Protein AF-A0A7J8IBB2-F1 (afdb_monomer)

Radius of gyration: 41.21 Å; Cα contacts (8 Å, |Δi|>4): 292; chains: 1; bounding box: 118×94×88 Å

pLDDT: mean 74.12, std 21.86, range [39.62, 98.94]

Foldseek 3Di:
DVVVVVVVVVVVVVVVVVVVVVVVVVVVVVVVVVVVVVPPPDPPDDPDPDDDDDDDPDDDDPDDPDDPDDDDDDPDDDDDDDDDDDDDDDDDDDDDDDDDDDDDDDDPDDDDDPDPPDDDDPCLVVLLVQWAAPQDPDRQKHFIWGADPNDIAFAFCALPDQLLQQLNNVSNVFNGFPDKDWQRPSHFDDDAHFWYNFAHPSPDNHSVPTDTDHTRDDPDDSSGTMMTGTHD

Sequence (232 aa):
MRLAHMGMELQLKQELAVLNTITEDLRLKDWEHSIALRNISLAKGPPGPKGDQGDEGKEGEPGIPGLPGLRGLPGERGTPGLPGLKGDDGRPGATGAMGMRGFKGDRGPKGEKGEKGDRAGDTSGLEALMIRLVNGSGPHEGRVEVYHDRRWGTVCDDGWDKKDGDVVCRMLGFRGAQEVARTARFGQGTGRIWMDDVACKGTEDTIFRCSFSKWGVTNCGHAEDAGVTCIR

InterPro domains:
  IPR001190 SRCR domain [PF00530] (134-230)
  IPR001190 SRCR domain [PR00258] (131-147)
  IPR001190 SRCR domain [PR00258] (150-161)
  IPR001190 SRCR domain [PR00258] (165-175)
  IPR001190 SRCR domain [PR00258] (196-210)
  IPR001190 SRCR domain [PR00258] (219-231)
  IPR001190 SRCR domain [PS00420] (136-173)
  IPR001190 SRCR domain [PS50287] (131-231)
  IPR001190 SRCR domain [SM00202] (131-231)
  IPR003543 Macrophage scavenger receptor, Class A-I/II [PR01408] (9-25)
  IPR003543 Macrophage scavenger receptor, Class A-I/II [PR01408] (26-45)
  IPR008160 Collagen triple helix repeat [PF01391] (44-96)
  IPR036772 SRCR-like domain superfamily [G3DSA:3.10.250.10] (125-232)
  IPR036772 SRCR-like domain superfamily [SSF56487] (129-231)

Structure (mmCIF, N/CA/C/O backbone):
data_AF-A0A7J8IBB2-F1
#
_entry.id   AF-A0A7J8IBB2-F1
#
loop_
_atom_site.group_PDB
_atom_site.id
_atom_site.type_symbol
_atom_site.label_atom_id
_atom_site.label_alt_id
_atom_site.label_comp_id
_atom_site.label_asym_id
_atom_site.label_entity_id
_atom_site.label_seq_id
_atom_site.pdbx_PDB_ins_code
_atom_site.Cartn_x
_atom_site.Cartn_y
_atom_site.Cartn_z
_atom_site.occupancy
_atom_site.B_iso_or_equiv
_atom_site.auth_seq_id
_atom_site.auth_comp_id
_atom_site.auth_asym_id
_atom_site.auth_atom_id
_atom_site.pdbx_PDB_model_num
ATOM 1 N N . MET A 1 1 ? -59.446 -15.507 39.525 1.00 51.69 1 MET A N 1
ATOM 2 C CA . MET A 1 1 ? -57.995 -15.455 39.216 1.00 51.69 1 MET A CA 1
ATOM 3 C C . MET A 1 1 ? -57.608 -15.978 37.823 1.00 51.69 1 MET A C 1
ATOM 5 O O . MET A 1 1 ? -56.614 -15.500 37.303 1.00 51.69 1 MET A O 1
ATOM 9 N N . ARG A 1 2 ? -58.360 -16.883 37.165 1.00 56.44 2 ARG A N 1
ATOM 10 C CA . ARG A 1 2 ? -57.993 -17.407 35.823 1.00 56.44 2 ARG A CA 1
ATOM 11 C C . ARG A 1 2 ? -58.074 -16.402 34.655 1.00 56.44 2 ARG A C 1
ATOM 13 O O . ARG A 1 2 ? -57.326 -16.546 33.700 1.00 56.44 2 ARG A O 1
ATOM 20 N N . LEU A 1 3 ? -58.918 -15.369 34.744 1.00 47.12 3 LEU A N 1
ATOM 21 C CA . LEU A 1 3 ? -59.081 -14.365 33.675 1.00 47.12 3 LEU A CA 1
ATOM 22 C C . LEU A 1 3 ? -57.895 -13.386 33.559 1.00 47.12 3 LEU A C 1
ATOM 24 O O . LEU A 1 3 ? -57.526 -13.013 32.452 1.00 47.12 3 LEU A O 1
ATOM 28 N N . ALA A 1 4 ? -57.248 -13.025 34.673 1.00 52.28 4 ALA A N 1
ATOM 29 C CA . ALA A 1 4 ? -56.077 -12.139 34.659 1.00 52.28 4 ALA A CA 1
ATOM 30 C C . ALA A 1 4 ? -54.827 -12.823 34.069 1.00 52.28 4 ALA A C 1
ATOM 32 O O . ALA A 1 4 ? -54.021 -12.177 33.410 1.00 52.28 4 ALA A O 1
ATOM 33 N N . HIS A 1 5 ? -54.696 -14.143 34.253 1.00 56.09 5 HIS A N 1
ATOM 34 C CA . HIS A 1 5 ? -53.571 -14.921 33.726 1.00 56.09 5 HIS A CA 1
ATOM 35 C C . HIS A 1 5 ? -53.639 -15.073 32.196 1.00 56.09 5 HIS A C 1
ATOM 37 O O . HIS A 1 5 ? -52.625 -14.954 31.516 1.00 56.09 5 HIS A O 1
ATOM 43 N N . MET A 1 6 ? -54.848 -15.245 31.644 1.00 59.12 6 MET A N 1
ATOM 44 C CA . MET A 1 6 ? -55.062 -15.293 30.192 1.00 59.12 6 MET A CA 1
ATOM 45 C C . MET A 1 6 ? -54.808 -13.942 29.508 1.00 59.12 6 MET A C 1
ATOM 47 O O . MET A 1 6 ? -54.268 -13.920 28.407 1.00 59.12 6 MET A O 1
ATOM 51 N N . GLY A 1 7 ? -55.156 -12.820 30.151 1.00 59.06 7 GLY A N 1
ATOM 52 C CA . GLY A 1 7 ? -54.890 -11.480 29.609 1.00 59.06 7 GLY A CA 1
ATOM 53 C C . GLY A 1 7 ? -53.396 -11.152 29.521 1.00 59.06 7 GLY A C 1
ATOM 54 O O . GLY A 1 7 ? -52.950 -10.564 28.542 1.00 59.06 7 GLY A O 1
ATOM 55 N N . MET A 1 8 ? -52.611 -11.603 30.502 1.00 61.19 8 MET A N 1
ATOM 56 C CA . MET A 1 8 ? -51.160 -11.401 30.536 1.00 61.19 8 MET A CA 1
ATOM 57 C C . MET A 1 8 ? -50.429 -12.258 29.487 1.00 61.19 8 MET A C 1
ATOM 59 O O . MET A 1 8 ? -49.498 -11.779 28.846 1.00 61.19 8 MET A O 1
ATOM 63 N N . GLU A 1 9 ? -50.886 -13.495 29.243 1.00 69.06 9 GLU A N 1
ATOM 64 C CA . GLU A 1 9 ? -50.387 -14.315 28.126 1.00 69.06 9 GLU A CA 1
ATOM 65 C C . GLU A 1 9 ? -50.701 -13.703 26.757 1.00 69.06 9 GLU A C 1
ATOM 67 O O . GLU A 1 9 ? -49.879 -13.788 25.844 1.00 69.06 9 GLU A O 1
ATOM 72 N N . LEU A 1 10 ? -51.894 -13.122 26.592 1.00 64.75 10 LEU A N 1
ATOM 73 C CA . LEU A 1 10 ? -52.288 -12.506 25.328 1.00 64.75 10 LEU A CA 1
ATOM 74 C C . LEU A 1 10 ? -51.421 -11.276 25.035 1.00 64.75 10 LEU A C 1
ATOM 76 O O . LEU A 1 10 ? -50.928 -11.141 23.919 1.00 64.75 10 LEU A O 1
ATOM 80 N N . GLN A 1 11 ? -51.159 -10.459 26.060 1.00 68.44 11 GLN A N 1
ATOM 81 C CA . GLN A 1 11 ? -50.268 -9.302 25.982 1.00 68.44 11 GLN A CA 1
ATOM 82 C C . GLN A 1 11 ? -48.842 -9.716 25.588 1.00 68.44 11 GLN A C 1
ATOM 84 O O . GLN A 1 11 ? -48.270 -9.150 24.660 1.00 68.44 11 GLN A O 1
ATOM 89 N N . LEU A 1 12 ? -48.295 -10.761 26.222 1.00 67.44 12 LEU A N 1
ATOM 90 C CA . LEU A 1 12 ? -46.941 -11.243 25.936 1.00 67.44 12 LEU A CA 1
ATOM 91 C C . LEU A 1 12 ? -46.821 -11.818 24.514 1.00 67.44 12 LEU A C 1
ATOM 93 O O . LEU A 1 12 ? -45.820 -11.597 23.838 1.00 67.44 12 LEU A O 1
ATOM 97 N N . LYS A 1 13 ? -47.856 -12.519 24.028 1.00 73.69 13 LYS A N 1
ATOM 98 C CA . LYS A 1 13 ? -47.919 -13.015 22.640 1.00 73.69 13 LYS A CA 1
ATOM 99 C C . LYS A 1 13 ? -48.000 -11.870 21.629 1.00 73.69 13 LYS A C 1
ATOM 101 O O . LYS A 1 13 ? -47.404 -11.972 20.559 1.00 73.69 13 LYS A O 1
ATOM 106 N N . GLN A 1 14 ? -48.697 -10.786 21.966 1.00 70.38 14 GLN A N 1
ATOM 107 C CA . GLN A 1 14 ? -48.775 -9.588 21.130 1.00 70.38 14 GLN A CA 1
ATOM 108 C C . GLN A 1 14 ? -47.431 -8.850 21.072 1.00 70.38 14 GLN A C 1
ATOM 110 O O . GLN A 1 14 ? -46.995 -8.475 19.987 1.00 70.38 14 GLN A O 1
ATOM 115 N N . GLU A 1 15 ? -46.724 -8.727 22.196 1.00 71.50 15 GLU A N 1
ATOM 116 C CA . GLU A 1 15 ? -45.387 -8.119 22.243 1.00 71.50 15 GLU A CA 1
ATOM 117 C C . GLU A 1 15 ? -44.329 -8.956 21.505 1.00 71.50 15 GLU A C 1
ATOM 119 O O . GLU A 1 15 ? -43.530 -8.409 20.745 1.00 71.50 15 GLU A O 1
ATOM 124 N N . LEU A 1 16 ? -44.366 -10.288 21.636 1.00 69.50 16 LEU A N 1
ATOM 125 C CA . LEU A 1 16 ? -43.511 -11.202 20.865 1.00 69.50 16 LEU A CA 1
ATOM 126 C C . LEU A 1 16 ? -43.776 -11.124 19.356 1.00 69.50 16 LEU A C 1
ATOM 128 O O . LEU A 1 16 ? -42.836 -11.196 18.566 1.00 69.50 16 LEU A O 1
ATOM 132 N N . ALA A 1 17 ? -45.033 -10.947 18.940 1.00 69.88 17 ALA A N 1
ATOM 133 C CA . ALA A 1 17 ? -45.373 -10.764 17.530 1.00 69.88 17 ALA A CA 1
ATOM 134 C C . ALA A 1 17 ? -44.824 -9.439 16.975 1.00 69.88 17 ALA A C 1
ATOM 136 O O . ALA A 1 17 ? -44.307 -9.410 15.857 1.00 69.88 17 ALA A O 1
ATOM 137 N N . VAL A 1 18 ? -44.873 -8.359 17.762 1.00 71.06 18 VAL A N 1
ATOM 138 C CA . VAL A 1 18 ? -44.281 -7.062 17.394 1.00 71.06 18 VAL A CA 1
ATOM 139 C C . VAL A 1 18 ? -42.758 -7.172 17.286 1.00 71.06 18 VAL A C 1
ATOM 141 O O . VAL A 1 18 ? -42.193 -6.747 16.281 1.00 71.06 18 VAL A O 1
ATOM 144 N N . LEU A 1 19 ? -42.094 -7.809 18.256 1.00 63.25 19 LEU A N 1
ATOM 145 C CA . LEU A 1 19 ? -40.644 -8.033 18.226 1.00 63.25 19 LEU A CA 1
ATOM 146 C C . LEU A 1 19 ? -40.207 -8.873 17.021 1.00 63.25 19 LEU A C 1
ATOM 148 O O . LEU A 1 19 ? -39.251 -8.495 16.351 1.00 63.25 19 LEU A O 1
ATOM 152 N N . ASN A 1 20 ? -40.937 -9.948 16.702 1.00 63.59 20 ASN A N 1
ATOM 153 C CA . ASN A 1 20 ? -40.660 -10.784 15.529 1.00 63.59 20 ASN A CA 1
ATOM 154 C C . ASN A 1 20 ? -40.877 -10.042 14.200 1.00 63.59 20 ASN A C 1
ATOM 156 O O . ASN A 1 20 ? -40.173 -10.289 13.227 1.00 63.59 20 ASN A O 1
ATOM 160 N N . THR A 1 21 ? -41.834 -9.114 14.150 1.00 65.31 21 THR A N 1
ATOM 161 C CA . THR A 1 21 ? -42.067 -8.287 12.956 1.00 65.31 21 THR A CA 1
ATOM 162 C C . THR A 1 21 ? -40.941 -7.266 12.769 1.00 65.31 21 THR A C 1
ATOM 164 O O . THR A 1 21 ? -40.487 -7.049 11.649 1.00 65.31 21 THR A O 1
ATOM 167 N N . ILE A 1 22 ? -40.441 -6.677 13.863 1.00 69.19 22 ILE A N 1
ATOM 168 C CA . ILE A 1 22 ? -39.310 -5.738 13.838 1.00 69.19 22 ILE A CA 1
ATOM 169 C C . ILE A 1 22 ? -38.013 -6.445 13.418 1.00 69.19 22 ILE A C 1
ATOM 171 O O . ILE A 1 22 ? -37.247 -5.886 12.636 1.00 69.19 22 ILE A O 1
ATOM 175 N N . THR A 1 23 ? -37.751 -7.667 13.893 1.00 63.09 23 THR A N 1
ATOM 176 C CA . THR A 1 23 ? -36.560 -8.429 13.483 1.00 63.09 23 THR A CA 1
ATOM 177 C C . THR A 1 23 ? -36.601 -8.852 12.017 1.00 63.09 23 THR A C 1
ATOM 179 O O . THR A 1 23 ? -35.564 -8.790 11.361 1.00 63.09 23 THR A O 1
ATOM 182 N N . GLU A 1 24 ? -37.763 -9.217 11.468 1.00 65.00 24 GLU A N 1
ATOM 183 C CA . GLU A 1 24 ? -37.905 -9.492 10.029 1.00 65.00 24 GLU A CA 1
ATOM 184 C C . GLU A 1 24 ? -37.768 -8.216 9.171 1.00 65.00 24 GLU A C 1
ATOM 186 O O . GLU A 1 24 ? -37.109 -8.245 8.133 1.00 65.00 24 GLU A O 1
ATOM 191 N N . ASP A 1 25 ? -38.288 -7.069 9.625 1.00 63.06 25 ASP A N 1
ATOM 192 C CA . ASP A 1 25 ? -38.141 -5.778 8.927 1.00 63.06 25 ASP A CA 1
ATOM 193 C C . ASP A 1 25 ? -36.686 -5.257 8.953 1.00 63.06 25 ASP A C 1
ATOM 195 O O . ASP A 1 25 ? -36.184 -4.723 7.962 1.00 63.06 25 ASP A O 1
ATOM 199 N N . LEU A 1 26 ? -35.950 -5.474 10.052 1.00 56.16 26 LEU A N 1
ATOM 200 C CA . LEU A 1 26 ? -34.507 -5.199 10.123 1.00 56.16 26 LEU A CA 1
ATOM 201 C C . LEU A 1 26 ? -33.703 -6.134 9.203 1.00 56.16 26 LEU A C 1
ATOM 203 O O . LEU A 1 26 ? -32.818 -5.676 8.483 1.00 56.16 26 LEU A O 1
ATOM 207 N N . ARG A 1 27 ? -34.066 -7.421 9.144 1.00 59.09 27 ARG A N 1
ATOM 208 C CA . ARG A 1 27 ? -33.439 -8.417 8.259 1.00 59.09 27 ARG A CA 1
ATOM 209 C C . ARG A 1 27 ? -33.660 -8.113 6.771 1.00 59.09 27 ARG A C 1
ATOM 211 O O . ARG A 1 27 ? -32.771 -8.370 5.959 1.00 59.09 27 ARG A O 1
ATOM 218 N N . LEU A 1 28 ? -34.813 -7.546 6.412 1.00 55.72 28 LEU A N 1
ATOM 219 C CA . LEU A 1 28 ? -35.118 -7.081 5.053 1.00 55.72 28 LEU A CA 1
ATOM 220 C C . LEU A 1 28 ? -34.347 -5.803 4.690 1.00 55.72 28 LEU A C 1
ATOM 222 O O . LEU A 1 28 ? -33.834 -5.702 3.577 1.00 55.72 28 LEU A O 1
ATOM 226 N N . LYS A 1 29 ? -34.175 -4.865 5.629 1.00 57.16 29 LYS A N 1
ATOM 227 C CA . LYS A 1 29 ? -33.367 -3.649 5.412 1.00 57.16 29 LYS A CA 1
ATOM 228 C C . LYS A 1 29 ? -31.870 -3.954 5.267 1.00 57.16 29 LYS A C 1
ATOM 230 O O . LYS A 1 29 ? -31.212 -3.363 4.411 1.00 57.16 29 LYS A O 1
ATOM 235 N N . ASP A 1 30 ? -31.347 -4.929 6.013 1.00 56.94 30 ASP A N 1
ATOM 236 C CA . ASP A 1 30 ? -29.963 -5.416 5.867 1.00 56.94 30 ASP A CA 1
ATOM 237 C C . ASP A 1 30 ? -29.733 -6.140 4.524 1.00 56.94 30 ASP A C 1
ATOM 239 O O . ASP A 1 30 ? -28.640 -6.098 3.941 1.00 56.94 30 ASP A O 1
ATOM 243 N N . TRP A 1 31 ? -30.783 -6.769 3.989 1.00 47.34 31 TRP A N 1
ATOM 244 C CA . TRP A 1 31 ? -30.785 -7.381 2.663 1.00 47.34 31 TRP A CA 1
ATOM 245 C C . TRP A 1 31 ? -30.830 -6.340 1.533 1.00 47.34 31 TRP A C 1
ATOM 247 O O . TRP A 1 31 ? -30.057 -6.455 0.581 1.00 47.34 31 TRP A O 1
ATOM 257 N N . GLU A 1 32 ? -31.643 -5.285 1.638 1.00 53.88 32 GLU A N 1
ATOM 258 C CA . GLU A 1 32 ? -31.674 -4.210 0.632 1.00 53.88 32 GLU A CA 1
ATOM 259 C C . GLU A 1 32 ? -30.370 -3.395 0.597 1.00 53.88 32 GLU A C 1
ATOM 261 O O . GLU A 1 32 ? -29.866 -3.098 -0.491 1.00 53.88 32 GLU A O 1
ATOM 266 N N . HIS A 1 33 ? -29.736 -3.142 1.750 1.00 51.88 33 HIS A N 1
ATOM 267 C CA . HIS A 1 33 ? -28.373 -2.594 1.788 1.00 51.88 33 HIS A CA 1
ATOM 268 C C . HIS A 1 33 ? -27.333 -3.545 1.164 1.00 51.88 33 HIS A C 1
ATOM 270 O O . HIS A 1 33 ? -26.427 -3.091 0.461 1.00 51.88 33 HIS A O 1
ATOM 276 N N . SER A 1 34 ? -27.476 -4.864 1.346 1.00 50.59 34 SER A N 1
ATOM 277 C CA . SER A 1 34 ? -26.598 -5.859 0.706 1.00 50.59 34 SER A CA 1
ATOM 278 C C . SER A 1 34 ? -26.801 -5.967 -0.814 1.00 50.59 34 SER A C 1
ATOM 280 O O . SER A 1 34 ? -25.853 -6.285 -1.538 1.00 50.59 34 SER A O 1
ATOM 282 N N . ILE A 1 35 ? -28.004 -5.683 -1.328 1.00 51.47 35 ILE A N 1
ATOM 283 C CA . ILE A 1 35 ? -28.287 -5.619 -2.774 1.00 51.47 35 ILE A CA 1
ATOM 284 C C . ILE A 1 35 ? -27.766 -4.314 -3.388 1.00 51.47 35 ILE A C 1
ATOM 286 O O . ILE A 1 35 ? -27.234 -4.344 -4.502 1.00 51.47 35 ILE A O 1
ATOM 290 N N . ALA A 1 36 ? -27.840 -3.188 -2.671 1.00 49.72 36 ALA A N 1
ATOM 291 C CA . ALA A 1 36 ? -27.303 -1.908 -3.138 1.00 49.72 36 ALA A CA 1
ATOM 292 C C . ALA A 1 36 ? -25.793 -1.980 -3.457 1.00 49.72 36 ALA A C 1
ATOM 294 O O . ALA A 1 36 ? -25.333 -1.367 -4.419 1.00 49.72 36 ALA A O 1
ATOM 295 N N . LEU A 1 37 ? -25.031 -2.811 -2.733 1.00 51.09 37 LEU A N 1
ATOM 296 C CA . LEU A 1 37 ? -23.603 -3.049 -2.988 1.00 51.09 37 LEU A CA 1
ATOM 297 C C . LEU A 1 37 ? -23.316 -4.045 -4.130 1.00 51.09 37 LEU A C 1
ATOM 299 O O . LEU A 1 37 ? -22.197 -4.083 -4.638 1.00 51.09 37 LEU A O 1
ATOM 303 N N . ARG A 1 38 ? -24.303 -4.836 -4.576 1.00 51.12 38 ARG A N 1
ATOM 304 C CA . ARG A 1 38 ? -24.141 -5.818 -5.669 1.00 51.12 38 ARG A CA 1
ATOM 305 C C . ARG A 1 38 ? -24.501 -5.279 -7.061 1.00 51.12 38 ARG A C 1
ATOM 307 O O . ARG A 1 38 ? -24.110 -5.898 -8.045 1.00 51.12 38 ARG A O 1
ATOM 314 N N . ASN A 1 39 ? -25.162 -4.122 -7.161 1.00 42.88 39 ASN A N 1
ATOM 315 C CA . ASN A 1 39 ? -25.646 -3.548 -8.430 1.00 42.88 39 ASN A CA 1
ATOM 316 C C . ASN A 1 39 ? -24.886 -2.294 -8.922 1.00 42.88 39 ASN A C 1
ATOM 318 O O . ASN A 1 39 ? -25.346 -1.621 -9.841 1.00 42.88 39 ASN A O 1
ATOM 322 N N . ILE A 1 40 ? -23.702 -1.980 -8.381 1.00 51.50 40 ILE A N 1
ATOM 323 C CA . ILE A 1 40 ? -22.891 -0.819 -8.822 1.00 51.50 40 ILE A CA 1
ATOM 324 C C . ILE A 1 40 ? -22.167 -1.038 -10.172 1.00 51.50 40 ILE A C 1
ATOM 326 O O . ILE A 1 40 ? -21.551 -0.124 -10.712 1.00 51.50 40 ILE A O 1
ATOM 330 N N . SER A 1 41 ? -22.285 -2.202 -10.813 1.00 52.59 41 SER A N 1
ATOM 331 C CA . SER A 1 41 ? -21.799 -2.383 -12.189 1.00 52.59 41 SER A CA 1
ATOM 332 C C . SER A 1 41 ? -22.961 -2.493 -13.164 1.00 52.59 41 SER A C 1
ATOM 334 O O . SER A 1 41 ? -23.560 -3.558 -13.235 1.00 52.59 41 SER A O 1
ATOM 336 N N . LEU A 1 42 ? -23.247 -1.404 -13.902 1.00 50.38 42 LEU A N 1
ATOM 337 C CA . LEU A 1 42 ? -23.665 -1.394 -15.327 1.00 50.38 42 LEU A CA 1
ATOM 338 C C . LEU A 1 42 ? -24.086 -0.010 -15.884 1.00 50.38 42 LEU A C 1
ATOM 340 O O . LEU A 1 42 ? -24.561 0.064 -17.016 1.00 50.38 42 LEU A O 1
ATOM 344 N N . ALA A 1 43 ? -23.853 1.109 -15.192 1.00 39.62 43 ALA A N 1
ATOM 345 C CA . ALA A 1 43 ? -23.865 2.409 -15.868 1.00 39.62 43 ALA A CA 1
ATOM 346 C C . ALA A 1 43 ? -22.506 2.622 -16.552 1.00 39.62 43 ALA A C 1
ATOM 348 O O . ALA A 1 43 ? -21.503 2.906 -15.897 1.00 39.62 43 ALA A O 1
ATOM 349 N N . LYS A 1 44 ? -22.446 2.459 -17.878 1.00 51.03 44 LYS A N 1
ATOM 350 C CA . LYS A 1 44 ? -21.305 2.942 -18.665 1.00 51.03 44 LYS A CA 1
ATOM 351 C C . LYS A 1 44 ? -21.252 4.457 -18.448 1.00 51.03 44 LYS A C 1
ATOM 353 O O . LYS A 1 44 ? -22.183 5.151 -18.849 1.00 51.03 44 LYS A O 1
ATOM 358 N N . GLY A 1 45 ? -20.229 4.935 -17.736 1.00 54.41 45 GLY A N 1
ATOM 359 C CA . GLY A 1 45 ? -20.070 6.358 -17.433 1.00 54.41 45 GLY A CA 1
ATOM 360 C C . GLY A 1 45 ? -20.119 7.209 -18.709 1.00 54.41 45 GLY A C 1
ATOM 361 O O . GLY A 1 45 ? -19.818 6.689 -19.792 1.00 54.41 45 GLY A O 1
ATOM 362 N N . PRO A 1 46 ? -20.519 8.492 -18.615 1.00 48.59 46 PRO A N 1
ATOM 363 C CA . PRO A 1 46 ? -20.499 9.385 -19.768 1.00 48.59 46 PRO A CA 1
ATOM 364 C C . PRO A 1 46 ? -19.101 9.366 -20.412 1.00 48.59 46 PRO A C 1
ATOM 366 O O . PRO A 1 46 ? -18.109 9.212 -19.691 1.00 48.59 46 PRO A O 1
ATOM 369 N N . PRO A 1 47 ? -18.992 9.489 -21.750 1.00 57.59 47 PRO A N 1
ATOM 370 C CA . PRO A 1 47 ? -17.700 9.640 -22.404 1.00 57.59 47 PRO A CA 1
ATOM 371 C C . PRO A 1 47 ? -16.904 10.737 -21.698 1.00 57.59 47 PRO A C 1
ATOM 373 O O . PRO A 1 47 ? -17.444 11.813 -21.435 1.00 57.59 47 PRO A O 1
ATOM 376 N N . GLY A 1 48 ? -15.645 10.449 -21.358 1.00 55.41 48 GLY A N 1
ATOM 377 C CA . GLY A 1 48 ? -14.773 11.447 -20.748 1.00 55.41 48 GLY A CA 1
ATOM 378 C C . GLY A 1 48 ? -14.686 12.697 -21.633 1.00 55.41 48 GLY A C 1
ATOM 379 O O . GLY A 1 48 ? -14.856 12.584 -22.854 1.00 55.41 48 GLY A O 1
ATOM 380 N N . PRO A 1 49 ? -14.446 13.886 -21.050 1.00 52.94 49 PRO A N 1
ATOM 381 C CA . PRO A 1 49 ? -14.228 15.087 -21.843 1.00 52.94 49 PRO A CA 1
ATOM 382 C C . PRO A 1 49 ? -13.140 14.812 -22.885 1.00 52.94 49 PRO A C 1
ATOM 384 O O . PRO A 1 49 ? -12.127 14.171 -22.593 1.00 52.94 49 PRO A O 1
ATOM 387 N N . LYS A 1 50 ? -13.380 15.250 -24.126 1.00 61.81 50 LYS A N 1
ATOM 388 C CA . LYS A 1 50 ? -12.375 15.187 -25.188 1.00 61.81 50 LYS A CA 1
ATOM 389 C C . LYS A 1 50 ? -11.145 15.935 -24.676 1.00 61.81 50 LYS A C 1
ATOM 391 O O . LYS A 1 50 ? -11.288 17.075 -24.250 1.00 61.81 50 LYS A O 1
ATOM 396 N N . GLY A 1 51 ? -9.985 15.277 -24.680 1.00 49.19 51 GLY A N 1
ATOM 397 C CA . GLY A 1 51 ? -8.744 15.908 -24.236 1.00 49.19 51 GLY A CA 1
ATOM 398 C C . GLY A 1 51 ? -8.509 17.210 -24.996 1.00 49.19 51 GLY A C 1
ATOM 399 O O . GLY A 1 51 ? -8.794 17.275 -26.198 1.00 49.19 51 GLY A O 1
ATOM 400 N N . ASP A 1 52 ? -8.027 18.226 -24.283 1.00 54.22 52 ASP A N 1
ATOM 401 C CA . ASP A 1 52 ? -7.655 19.501 -24.885 1.00 54.22 52 ASP A CA 1
ATOM 402 C C . ASP A 1 52 ? -6.687 19.242 -26.045 1.00 54.22 52 ASP A C 1
ATOM 404 O O . ASP A 1 52 ? -5.777 18.409 -25.958 1.00 54.22 52 ASP A O 1
ATOM 408 N N . GLN A 1 53 ? -6.929 19.907 -27.175 1.00 60.91 53 GLN A N 1
ATOM 409 C CA . GLN A 1 53 ? -6.023 19.848 -28.313 1.00 60.91 53 GLN A CA 1
ATOM 410 C C . GLN A 1 53 ? -4.673 20.395 -27.850 1.00 60.91 53 GLN A C 1
ATOM 412 O O . GLN A 1 53 ? -4.614 21.515 -27.351 1.00 60.91 53 GLN A O 1
ATOM 417 N N . GLY A 1 54 ? -3.617 19.584 -27.972 1.00 51.03 54 GLY A N 1
ATOM 418 C CA . GLY A 1 54 ? -2.282 19.977 -27.531 1.00 51.03 54 GLY A CA 1
ATOM 419 C C . GLY A 1 54 ? -1.868 21.306 -28.157 1.00 51.03 54 GLY A C 1
ATOM 420 O O . GLY A 1 54 ? -2.143 21.534 -29.338 1.00 51.03 54 GLY A O 1
ATOM 421 N N . ASP A 1 55 ? -1.232 22.160 -27.353 1.00 52.09 55 ASP A N 1
ATOM 422 C CA . ASP A 1 55 ? -0.720 23.454 -27.797 1.00 52.09 55 ASP A CA 1
ATOM 423 C C . ASP A 1 55 ? 0.116 23.280 -29.072 1.00 52.09 55 ASP A C 1
ATOM 425 O O . ASP A 1 55 ? 0.961 22.380 -29.163 1.00 52.09 55 ASP A O 1
ATOM 429 N N . GLU A 1 56 ? -0.133 24.132 -30.068 1.00 65.94 56 GLU A N 1
ATOM 430 C CA . GLU A 1 56 ? 0.634 24.134 -31.309 1.00 65.94 56 GLU A CA 1
ATOM 431 C C . GLU A 1 56 ? 2.123 24.318 -30.984 1.00 65.94 56 GLU A C 1
ATOM 433 O O . GLU A 1 56 ? 2.514 25.163 -30.172 1.00 65.94 56 GLU A O 1
ATOM 438 N N . GLY A 1 57 ? 2.963 23.464 -31.572 1.00 52.62 57 GLY A N 1
ATOM 439 C CA . GLY A 1 57 ? 4.395 23.487 -31.320 1.00 52.62 57 GLY A CA 1
ATOM 440 C C . GLY A 1 57 ? 4.967 24.849 -31.696 1.00 52.62 57 GLY A C 1
ATOM 441 O O . GLY A 1 57 ? 4.904 25.243 -32.854 1.00 52.62 57 GLY A O 1
ATOM 442 N N . LYS A 1 58 ? 5.533 25.555 -30.712 1.00 56.41 58 LYS A N 1
ATOM 443 C CA . LYS A 1 58 ? 6.284 26.799 -30.920 1.00 56.41 58 LYS A CA 1
ATOM 444 C C . LYS A 1 58 ? 7.259 26.641 -32.093 1.00 56.41 58 LYS A C 1
ATOM 446 O O . LYS A 1 58 ? 8.063 25.706 -32.090 1.00 56.41 58 LYS A O 1
ATOM 451 N N . GLU A 1 59 ? 7.152 27.535 -33.081 1.00 67.06 59 GLU A N 1
ATOM 452 C CA . GLU A 1 59 ? 8.047 27.571 -34.241 1.00 67.06 59 GLU A CA 1
ATOM 453 C C . GLU A 1 59 ? 9.508 27.537 -33.772 1.00 67.06 59 GLU A C 1
ATOM 455 O O . GLU A 1 59 ? 9.876 28.160 -32.771 1.00 67.06 59 GLU A O 1
ATOM 460 N N . GLY A 1 60 ? 10.337 26.752 -34.463 1.00 53.88 60 GLY A N 1
ATOM 461 C CA . GLY A 1 60 ? 11.749 26.622 -34.118 1.00 53.88 60 GLY A CA 1
ATOM 462 C C . GLY A 1 60 ? 12.467 27.968 -34.217 1.00 53.88 60 GLY A C 1
ATOM 463 O O . GLY A 1 60 ? 12.271 28.703 -35.182 1.00 53.88 60 GLY A O 1
ATOM 464 N N . GLU A 1 61 ? 13.312 28.268 -33.226 1.00 53.50 61 GLU A N 1
ATOM 465 C CA . GLU A 1 61 ? 14.205 29.434 -33.241 1.00 53.50 61 GLU A CA 1
ATOM 466 C C . GLU A 1 61 ? 14.939 29.524 -34.595 1.00 53.50 61 GLU A C 1
ATOM 468 O O . GLU A 1 61 ? 15.496 28.514 -35.049 1.00 53.50 61 GLU A O 1
ATOM 473 N N . PRO A 1 62 ? 14.963 30.700 -35.254 1.00 69.75 62 PRO A N 1
ATOM 474 C CA . PRO A 1 62 ? 15.691 30.881 -36.501 1.00 69.75 62 PRO A CA 1
ATOM 475 C C . PRO A 1 62 ? 17.147 30.434 -36.359 1.00 69.75 62 PRO A C 1
ATOM 477 O O . PRO A 1 62 ? 17.824 30.761 -35.382 1.00 69.75 62 PRO A O 1
ATOM 480 N N . GLY A 1 63 ? 17.646 29.699 -37.355 1.00 52.41 63 GLY A N 1
ATOM 481 C CA . GLY A 1 63 ? 19.044 29.283 -37.390 1.00 52.41 63 GLY A CA 1
ATOM 482 C C . GLY A 1 63 ? 19.975 30.490 -37.268 1.00 52.41 63 GLY A C 1
ATOM 483 O O . GLY A 1 63 ? 19.773 31.510 -37.929 1.00 52.41 63 GLY A O 1
ATOM 484 N N . ILE A 1 64 ? 20.995 30.370 -36.415 1.00 55.97 64 ILE A N 1
ATOM 485 C CA . ILE A 1 64 ? 21.994 31.420 -36.194 1.00 55.97 64 ILE A CA 1
ATOM 486 C C . ILE A 1 64 ? 22.602 31.804 -37.557 1.00 55.97 64 ILE A C 1
ATOM 488 O O . ILE A 1 64 ? 23.098 30.911 -38.254 1.00 55.97 64 ILE A O 1
ATOM 492 N N . PRO A 1 65 ? 22.587 33.091 -37.962 1.00 69.44 65 PRO A N 1
ATOM 493 C CA . PRO A 1 65 ? 23.219 33.521 -39.202 1.00 69.44 65 PRO A CA 1
ATOM 494 C C . PRO A 1 65 ? 24.687 33.092 -39.244 1.00 69.44 65 PRO A C 1
ATOM 496 O O . PRO A 1 65 ? 25.406 33.212 -38.249 1.00 69.44 65 PRO A O 1
ATOM 499 N N . GLY A 1 66 ? 25.138 32.601 -40.400 1.00 54.53 66 GLY A N 1
ATOM 500 C CA . GLY A 1 66 ? 26.537 32.231 -40.595 1.00 54.53 66 GLY A CA 1
ATOM 501 C C . GLY A 1 66 ? 27.464 33.404 -40.268 1.00 54.53 66 GLY A C 1
ATOM 502 O O . GLY A 1 66 ? 27.186 34.546 -40.640 1.00 54.53 66 GLY A O 1
ATOM 503 N N . LEU A 1 67 ? 28.559 33.122 -39.558 1.00 52.69 67 LEU A N 1
ATOM 504 C CA . LEU A 1 67 ? 29.591 34.111 -39.248 1.00 52.69 67 LEU A CA 1
ATOM 505 C C . LEU A 1 67 ? 30.043 34.815 -40.543 1.00 52.69 67 LEU A C 1
ATOM 507 O O . LEU A 1 67 ? 30.356 34.125 -41.518 1.00 52.69 67 LEU A O 1
ATOM 511 N N . PRO A 1 68 ? 30.105 36.162 -40.576 1.00 68.56 68 PRO A N 1
ATOM 512 C CA . PRO A 1 68 ? 30.648 36.882 -41.719 1.00 68.56 68 PRO A CA 1
ATOM 513 C C . PRO A 1 68 ? 32.054 36.378 -42.048 1.00 68.56 68 PRO A C 1
ATOM 515 O O . PRO A 1 68 ? 32.889 36.228 -41.153 1.00 68.56 68 PRO A O 1
ATOM 518 N N . GLY A 1 69 ? 32.320 36.124 -43.332 1.00 57.75 69 GLY A N 1
ATOM 519 C CA . GLY A 1 69 ? 33.650 35.731 -43.788 1.00 57.75 69 GLY A CA 1
ATOM 520 C C . GLY A 1 69 ? 34.695 36.757 -43.346 1.00 57.75 69 GLY A C 1
ATOM 521 O O . GLY A 1 69 ? 34.463 37.965 -43.433 1.00 57.75 69 GLY A O 1
ATOM 522 N N . LEU A 1 70 ? 35.838 36.276 -42.850 1.00 53.78 70 LEU A N 1
ATOM 523 C CA . LEU A 1 70 ? 36.943 37.134 -42.428 1.00 53.78 70 LEU A CA 1
ATOM 524 C C . LEU A 1 70 ? 37.332 38.066 -43.584 1.00 53.78 70 LEU A C 1
ATOM 526 O O . LEU A 1 70 ? 37.705 37.614 -44.667 1.00 53.78 70 LEU A O 1
ATOM 530 N N . ARG A 1 71 ? 37.230 39.382 -43.361 1.00 63.06 71 ARG A N 1
ATOM 531 C CA . ARG A 1 71 ? 37.670 40.385 -44.334 1.00 63.06 71 ARG A CA 1
ATOM 532 C C . ARG A 1 71 ? 39.186 40.259 -44.494 1.00 63.06 71 ARG A C 1
ATOM 534 O O . ARG A 1 71 ? 39.905 40.283 -43.497 1.00 63.06 71 ARG A O 1
ATOM 541 N N . GLY A 1 72 ? 39.653 40.122 -45.736 1.00 56.50 72 GLY A N 1
ATOM 542 C CA . GLY A 1 72 ? 41.080 40.043 -46.047 1.00 56.50 72 GLY A CA 1
ATOM 543 C 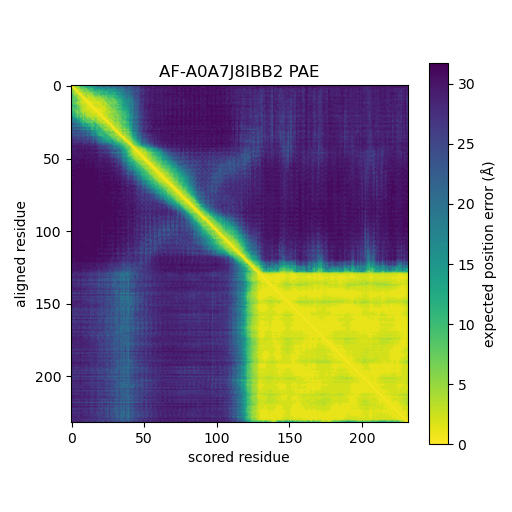C . GLY A 1 72 ? 41.855 41.215 -45.442 1.00 56.50 72 GLY A C 1
ATOM 544 O O . GLY A 1 72 ? 41.347 42.339 -45.388 1.00 56.50 72 GLY A O 1
ATOM 545 N N . LEU A 1 73 ? 43.067 40.930 -44.959 1.00 54.66 73 LEU A N 1
ATOM 546 C CA . LEU A 1 73 ? 43.954 41.926 -44.360 1.00 54.66 73 LEU A CA 1
ATOM 547 C C . LEU A 1 73 ? 44.146 43.109 -45.333 1.00 54.66 73 LEU A C 1
ATOM 549 O O . LEU A 1 73 ? 44.387 42.874 -46.520 1.00 54.66 73 LEU A O 1
ATOM 553 N N . PRO A 1 74 ? 44.029 44.371 -44.875 1.00 63.06 74 PRO A N 1
ATOM 554 C CA . PRO A 1 74 ? 44.318 45.528 -45.714 1.00 63.06 74 PRO A CA 1
ATOM 555 C C . PRO A 1 74 ? 45.759 45.467 -46.234 1.00 63.06 74 PRO A C 1
ATOM 557 O O . PRO A 1 74 ? 46.676 45.206 -45.458 1.00 63.06 74 PRO A O 1
ATOM 560 N N . GLY A 1 75 ? 45.955 45.718 -47.531 1.00 60.84 75 GLY A N 1
ATOM 561 C CA . GLY A 1 75 ? 47.292 45.782 -48.128 1.00 60.84 75 GLY A CA 1
ATOM 562 C C . GLY A 1 75 ? 48.145 46.878 -47.486 1.00 60.84 75 GLY A C 1
ATOM 563 O O . GLY A 1 75 ? 47.624 47.934 -47.112 1.00 60.84 75 GLY A O 1
ATOM 564 N N . GLU A 1 76 ? 49.447 46.624 -47.339 1.00 54.47 76 GLU A N 1
ATOM 565 C CA . GLU A 1 76 ? 50.376 47.580 -46.735 1.00 54.47 76 GLU A CA 1
ATOM 566 C C . GLU A 1 76 ? 50.363 48.917 -47.490 1.00 54.47 76 GLU A C 1
ATOM 568 O O . GLU A 1 76 ? 50.474 48.984 -48.716 1.00 54.47 76 GLU A O 1
ATOM 573 N N . ARG A 1 77 ? 50.187 50.006 -46.737 1.00 63.50 77 ARG A N 1
ATOM 574 C CA . ARG A 1 77 ? 50.142 51.370 -47.266 1.00 63.50 77 ARG A CA 1
ATOM 575 C C . ARG A 1 77 ? 51.565 51.822 -47.603 1.00 63.50 77 ARG A C 1
ATOM 577 O O . ARG A 1 77 ? 52.420 51.826 -46.724 1.00 63.50 77 ARG A O 1
ATOM 584 N N . GLY A 1 78 ? 51.793 52.247 -48.847 1.00 53.97 78 GLY A N 1
ATOM 585 C CA . GLY A 1 78 ? 53.067 52.832 -49.277 1.00 53.97 78 GLY A CA 1
ATOM 586 C C . GLY A 1 78 ? 53.462 54.055 -48.441 1.00 53.97 78 GLY A C 1
ATOM 587 O O . GLY A 1 78 ? 52.601 54.802 -47.967 1.00 53.97 78 GLY A O 1
ATOM 588 N N . THR A 1 79 ? 54.766 54.242 -48.239 1.00 45.47 79 THR A N 1
ATOM 589 C CA . THR A 1 79 ? 55.323 55.303 -47.393 1.00 45.47 79 THR A CA 1
ATOM 590 C C . THR A 1 79 ? 54.990 56.701 -47.945 1.00 45.47 79 THR A C 1
ATOM 592 O O . THR A 1 79 ? 55.269 56.985 -49.111 1.00 45.47 79 THR A O 1
ATOM 595 N N . PRO A 1 80 ? 54.397 57.604 -47.139 1.00 58.06 80 PRO A N 1
ATOM 596 C CA . PRO A 1 80 ? 54.162 58.987 -47.553 1.00 58.06 80 PRO A CA 1
ATOM 597 C C . PRO A 1 80 ? 55.464 59.797 -47.675 1.00 58.06 80 PRO A C 1
ATOM 599 O O . PRO A 1 80 ? 56.382 59.631 -46.872 1.00 58.06 80 PRO A O 1
ATOM 602 N N . GLY A 1 81 ? 55.526 60.705 -48.656 1.00 47.28 81 GLY A N 1
ATOM 603 C CA . GLY A 1 81 ? 56.626 61.664 -48.822 1.00 47.28 81 GLY A CA 1
ATOM 604 C C . GLY A 1 81 ? 56.571 62.815 -47.808 1.00 47.28 81 GLY A C 1
ATOM 605 O O . GLY A 1 81 ? 55.491 63.218 -47.382 1.00 47.28 81 GLY A O 1
ATOM 606 N N . LEU A 1 82 ? 57.738 63.346 -47.428 1.00 46.34 82 LEU A N 1
ATOM 607 C CA . LEU A 1 82 ? 57.896 64.399 -46.412 1.00 46.34 82 LEU A CA 1
ATOM 608 C C . LEU A 1 82 ? 57.723 65.809 -46.997 1.00 46.34 82 LEU A C 1
ATOM 610 O O . LEU A 1 82 ? 58.470 66.195 -47.896 1.00 46.34 82 LEU A O 1
ATOM 614 N N . PRO A 1 83 ? 56.771 66.595 -46.474 1.00 50.78 83 PRO A N 1
ATOM 615 C CA . PRO A 1 83 ? 57.041 68.020 -46.181 1.00 50.78 83 PRO A CA 1
ATOM 616 C C . PRO A 1 83 ? 56.295 68.524 -44.917 1.00 50.78 83 PRO A C 1
ATOM 618 O O . PRO A 1 83 ? 55.237 68.003 -44.589 1.00 50.78 83 PRO A O 1
ATOM 621 N N . GLY A 1 84 ? 56.691 69.543 -44.142 1.00 40.91 84 GLY A N 1
ATOM 622 C CA . GLY A 1 84 ? 57.863 70.424 -44.028 1.00 40.91 84 GLY A CA 1
ATOM 623 C C . GLY A 1 84 ? 57.877 71.012 -42.591 1.00 40.91 84 GLY A C 1
ATOM 624 O O . GLY A 1 84 ? 56.905 70.845 -41.857 1.00 40.91 84 GLY A O 1
ATOM 625 N N . LEU A 1 85 ? 58.976 71.634 -42.144 1.00 51.44 85 LEU A N 1
ATOM 626 C CA . LEU A 1 85 ? 59.195 71.997 -40.727 1.00 51.44 85 LEU A CA 1
ATOM 627 C C . LEU A 1 85 ? 58.789 73.437 -40.341 1.00 51.44 85 LEU A C 1
ATOM 629 O O . LEU A 1 85 ? 58.944 74.349 -41.153 1.00 51.44 85 LEU A O 1
ATOM 633 N N . LYS A 1 86 ? 58.480 73.586 -39.030 1.00 40.09 86 LYS A N 1
ATOM 634 C CA . LYS A 1 86 ? 58.508 74.777 -38.127 1.00 40.09 86 LYS A CA 1
ATOM 635 C C . LYS A 1 86 ? 57.120 75.331 -37.747 1.00 40.09 86 LYS A C 1
ATOM 637 O O . LYS A 1 86 ? 56.328 75.579 -38.644 1.00 40.09 86 LYS A O 1
ATOM 642 N N . GLY A 1 87 ? 56.741 75.617 -36.493 1.00 45.03 87 GLY A N 1
ATOM 643 C CA . GLY A 1 87 ? 57.303 75.590 -35.117 1.00 45.03 87 GLY A CA 1
ATOM 644 C C . GLY A 1 87 ? 56.368 76.453 -34.216 1.00 45.03 87 GLY A C 1
ATOM 645 O O . GLY A 1 87 ? 55.421 77.029 -34.748 1.00 45.03 87 GLY A O 1
ATOM 646 N N . ASP A 1 88 ? 56.664 76.737 -32.945 1.00 50.84 88 ASP A N 1
ATOM 647 C CA . ASP A 1 88 ? 56.030 76.155 -31.731 1.00 50.84 88 ASP A CA 1
ATOM 648 C C . ASP A 1 88 ? 54.975 77.174 -31.186 1.00 50.84 88 ASP A C 1
ATOM 650 O O . ASP A 1 88 ? 55.051 78.343 -31.556 1.00 50.84 88 ASP A O 1
ATOM 654 N N . ASP A 1 89 ? 53.887 76.883 -30.453 1.00 47.69 89 ASP A N 1
ATOM 655 C CA . ASP A 1 89 ? 53.779 76.445 -29.046 1.00 47.69 89 ASP A CA 1
ATOM 656 C C . ASP A 1 89 ? 52.286 76.318 -28.634 1.00 47.69 89 ASP A C 1
ATOM 658 O O . ASP A 1 89 ? 51.429 77.042 -29.147 1.00 47.69 89 ASP A O 1
ATOM 662 N N . GLY A 1 90 ? 51.972 75.508 -27.610 1.00 42.25 90 GLY A N 1
ATOM 663 C CA . GLY A 1 90 ? 50.698 75.613 -26.877 1.00 42.25 90 GLY A CA 1
ATOM 664 C C . GLY A 1 90 ? 50.394 74.453 -25.921 1.00 42.25 90 GLY A C 1
ATOM 665 O O . GLY A 1 90 ? 50.265 73.309 -26.338 1.00 42.25 90 GLY A O 1
ATOM 666 N N . ARG A 1 91 ? 50.277 74.760 -24.624 1.00 47.00 91 ARG A N 1
ATOM 667 C CA . ARG A 1 91 ? 50.150 73.829 -23.481 1.00 47.00 91 ARG A CA 1
ATOM 668 C C . ARG A 1 91 ? 48.928 72.880 -23.550 1.00 47.00 91 ARG A C 1
ATOM 670 O O . ARG A 1 91 ? 47.929 73.231 -24.173 1.00 47.00 91 ARG A O 1
ATOM 677 N N . PRO A 1 92 ? 48.966 71.719 -22.856 1.00 55.78 92 PRO A N 1
ATOM 678 C CA . PRO A 1 92 ? 47.932 70.683 -22.947 1.00 55.78 92 PRO A CA 1
ATOM 679 C C . PRO A 1 92 ? 46.541 71.167 -22.518 1.00 55.78 92 PRO A C 1
ATOM 681 O O . PRO A 1 92 ? 46.384 71.762 -21.450 1.00 55.78 92 PRO A O 1
ATOM 684 N N . GLY A 1 93 ? 45.525 70.855 -23.326 1.00 48.38 93 GLY A N 1
ATOM 685 C CA . GLY A 1 93 ? 44.119 71.024 -22.961 1.00 48.38 93 GLY A CA 1
ATOM 686 C C . GLY A 1 93 ? 43.684 69.989 -21.919 1.00 48.38 93 GLY A C 1
ATOM 687 O O . GLY A 1 93 ? 44.060 68.820 -21.999 1.00 48.38 93 GLY A O 1
ATOM 688 N N . ALA A 1 94 ? 42.909 70.435 -20.932 1.00 49.62 94 ALA A N 1
ATOM 689 C CA . ALA A 1 94 ? 42.423 69.632 -19.816 1.00 49.62 94 ALA A CA 1
ATOM 690 C C . ALA A 1 94 ? 41.634 68.386 -20.266 1.00 49.62 94 ALA A C 1
ATOM 692 O O . ALA A 1 94 ? 40.802 68.448 -21.171 1.00 49.62 94 ALA A O 1
ATOM 693 N N . THR A 1 95 ? 41.875 67.265 -19.583 1.00 52.84 95 THR A N 1
ATOM 694 C CA . THR A 1 95 ? 41.124 66.009 -19.690 1.00 52.84 95 THR A CA 1
ATOM 695 C C . THR A 1 95 ? 39.619 66.266 -19.569 1.00 52.84 95 THR A C 1
ATOM 697 O O . THR A 1 95 ? 39.156 66.802 -18.562 1.00 52.84 95 THR A O 1
ATOM 700 N N . GLY A 1 96 ? 38.849 65.875 -20.588 1.00 49.97 96 GLY A N 1
ATOM 701 C CA . GLY A 1 96 ? 37.389 65.957 -20.562 1.00 49.97 96 GLY A CA 1
ATOM 702 C C . GLY A 1 96 ? 36.795 65.062 -19.470 1.00 49.97 96 GLY A C 1
ATOM 703 O O . GLY A 1 96 ? 37.244 63.933 -19.269 1.00 49.97 96 GLY A O 1
ATOM 704 N N . ALA A 1 97 ? 35.790 65.568 -18.754 1.00 51.78 97 ALA A N 1
ATOM 705 C CA . ALA A 1 97 ? 35.093 64.824 -17.712 1.00 51.78 97 ALA A CA 1
ATOM 706 C C . ALA A 1 97 ? 34.459 63.538 -18.279 1.00 51.78 97 ALA A C 1
ATOM 708 O O . ALA A 1 97 ? 33.715 63.569 -19.259 1.00 51.78 97 ALA A O 1
ATOM 709 N N . MET A 1 98 ? 34.751 62.401 -17.647 1.00 56.91 98 MET A N 1
ATOM 710 C CA . MET A 1 98 ? 34.142 61.109 -17.957 1.00 56.91 98 MET A CA 1
ATOM 711 C C . MET A 1 98 ? 32.636 61.170 -17.659 1.00 56.91 98 MET A C 1
ATOM 713 O O . MET A 1 98 ? 32.233 61.483 -16.540 1.00 56.91 98 MET A O 1
ATOM 717 N N . GLY A 1 99 ? 31.803 60.895 -18.667 1.00 48.81 99 GLY A N 1
ATOM 718 C CA . GLY A 1 99 ? 30.344 60.920 -18.539 1.00 48.81 99 GLY A CA 1
ATOM 719 C C . GLY A 1 99 ? 29.840 59.939 -17.477 1.00 48.81 99 GLY A C 1
ATOM 720 O O . GLY A 1 99 ? 30.319 58.806 -17.379 1.00 48.81 99 GLY A O 1
ATOM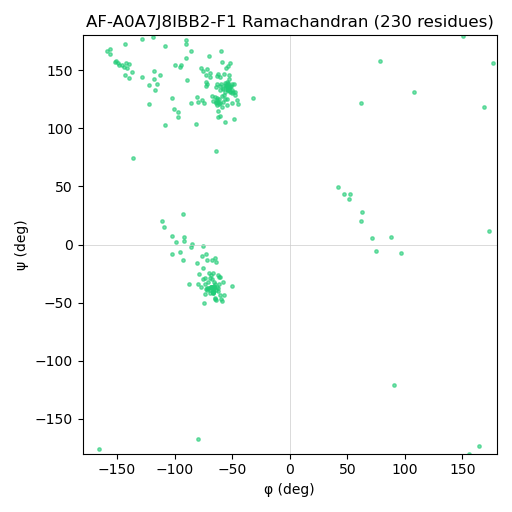 721 N N . MET A 1 100 ? 28.868 60.373 -16.671 1.00 51.25 100 MET A N 1
ATOM 722 C CA . MET A 1 100 ? 28.251 59.526 -15.652 1.00 51.25 100 MET A CA 1
ATOM 723 C C . MET A 1 100 ? 27.541 58.343 -16.317 1.00 51.25 100 MET A C 1
ATOM 725 O O . MET A 1 100 ? 26.689 58.499 -17.189 1.00 51.25 100 MET A O 1
ATOM 729 N N . ARG A 1 101 ? 27.918 57.138 -15.890 1.00 58.06 101 ARG A N 1
ATOM 730 C CA . ARG A 1 101 ? 27.288 55.874 -16.272 1.00 58.06 101 ARG A CA 1
ATOM 731 C C . ARG A 1 101 ? 25.831 55.900 -15.800 1.00 58.06 101 ARG A C 1
ATOM 733 O O . ARG A 1 101 ? 25.588 56.136 -14.621 1.00 58.06 101 ARG A O 1
ATOM 740 N N . GLY A 1 102 ? 24.881 55.676 -16.709 1.00 51.59 102 GLY A N 1
ATOM 741 C CA . GLY A 1 102 ? 23.458 55.635 -16.371 1.00 51.59 102 GLY A CA 1
ATOM 742 C C . GLY A 1 102 ? 23.169 54.597 -15.286 1.00 51.59 102 GLY A C 1
ATOM 743 O O . GLY A 1 102 ? 23.720 53.492 -15.312 1.00 51.59 102 GLY A O 1
ATOM 744 N N . PHE A 1 103 ? 22.323 54.957 -14.322 1.00 52.94 103 PHE A N 1
ATOM 745 C CA . PHE A 1 103 ? 21.848 54.026 -13.306 1.00 52.94 103 PHE A CA 1
ATOM 746 C C . PHE A 1 103 ? 21.058 52.906 -13.992 1.00 52.94 103 PHE A C 1
ATOM 748 O O . PHE A 1 103 ? 20.104 53.157 -14.727 1.00 52.94 103 PHE A O 1
ATOM 755 N N . LYS A 1 104 ? 21.487 5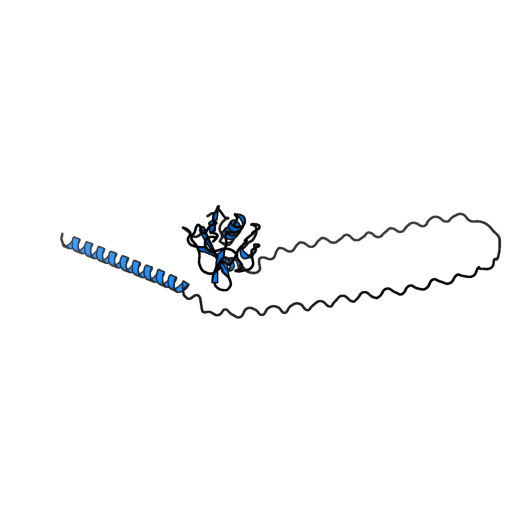1.657 -13.789 1.00 52.75 104 LYS A N 1
ATOM 756 C CA . LYS A 1 104 ? 20.733 50.472 -14.204 1.00 52.75 104 LYS A CA 1
ATOM 757 C C . LYS A 1 104 ? 19.421 50.484 -13.420 1.00 52.75 104 LYS A C 1
ATOM 759 O O . LYS A 1 104 ? 19.473 50.478 -12.197 1.00 52.75 104 LYS A O 1
ATOM 764 N N . GLY A 1 105 ? 18.287 50.537 -14.122 1.00 51.47 105 GLY A N 1
ATOM 765 C CA . GLY A 1 105 ? 16.967 50.563 -13.494 1.00 51.47 105 GLY A CA 1
ATOM 766 C C . GLY A 1 105 ? 16.791 49.403 -12.516 1.00 51.47 105 GLY A C 1
ATOM 767 O O . GLY A 1 105 ? 17.213 48.276 -12.800 1.00 51.47 105 GLY A O 1
ATOM 768 N N . ASP A 1 106 ? 16.197 49.699 -11.364 1.00 55.03 106 ASP A N 1
ATOM 769 C CA . ASP A 1 106 ? 15.906 48.699 -10.348 1.00 55.03 106 ASP A CA 1
ATOM 770 C C . ASP A 1 106 ? 15.023 47.598 -10.940 1.00 55.03 106 ASP A C 1
ATOM 772 O O . ASP A 1 106 ? 14.062 47.844 -11.675 1.00 55.03 106 ASP A O 1
ATOM 776 N N . ARG A 1 107 ? 15.376 46.345 -10.647 1.00 54.44 107 ARG A N 1
ATOM 777 C CA . ARG A 1 107 ? 14.570 45.191 -11.041 1.00 54.44 107 ARG A CA 1
ATOM 778 C C . ARG A 1 107 ? 13.230 45.307 -10.314 1.00 54.44 107 ARG A C 1
ATOM 780 O O . ARG A 1 107 ? 13.217 45.358 -9.087 1.00 54.44 107 ARG A O 1
ATOM 787 N N . GLY A 1 108 ? 12.132 45.344 -11.071 1.00 51.41 108 GLY A N 1
ATOM 788 C CA . GLY A 1 108 ? 10.781 45.399 -10.511 1.00 51.41 108 GLY A CA 1
ATOM 789 C C . GLY A 1 108 ? 10.536 44.290 -9.477 1.00 51.41 108 GLY A C 1
ATOM 790 O O . GLY A 1 108 ? 11.226 43.261 -9.507 1.00 51.41 108 GLY A O 1
ATOM 791 N N . PRO A 1 109 ? 9.581 44.488 -8.551 1.00 52.53 109 PRO A N 1
ATOM 792 C CA . PRO A 1 109 ? 9.286 43.508 -7.518 1.00 52.53 109 PRO A CA 1
ATOM 793 C C . PRO A 1 109 ? 9.015 42.143 -8.154 1.00 52.53 109 PRO A C 1
ATOM 795 O O . PRO A 1 109 ? 8.313 42.024 -9.160 1.00 52.53 109 PRO A O 1
ATOM 798 N N . LYS A 1 110 ? 9.619 41.101 -7.579 1.00 55.00 110 LYS A N 1
ATOM 799 C CA . LYS A 1 110 ? 9.336 39.717 -7.954 1.00 55.00 110 LYS A CA 1
ATOM 800 C C . LYS A 1 110 ? 7.839 39.491 -7.745 1.00 55.00 110 LYS A C 1
ATOM 802 O O . LYS A 1 110 ? 7.363 39.702 -6.634 1.00 55.00 110 LYS A O 1
ATOM 807 N N . GLY A 1 111 ? 7.129 39.086 -8.800 1.00 50.06 111 GLY A N 1
ATOM 808 C CA . GLY A 1 111 ? 5.707 38.762 -8.709 1.00 50.06 111 GLY A CA 1
ATOM 809 C C . GLY A 1 111 ? 5.455 37.786 -7.564 1.00 50.06 111 GLY A C 1
ATOM 810 O O . GLY A 1 111 ? 6.239 36.849 -7.358 1.00 50.06 111 GLY A O 1
ATOM 811 N N . GLU A 1 112 ? 4.401 38.044 -6.795 1.00 54.12 112 GLU A N 1
ATOM 812 C CA . GLU A 1 112 ? 3.953 37.142 -5.743 1.00 54.12 112 GLU A CA 1
ATOM 813 C C . GLU A 1 112 ? 3.746 35.751 -6.347 1.00 54.12 112 GLU A C 1
ATOM 815 O O . GLU A 1 112 ? 3.188 35.588 -7.436 1.00 54.12 112 GLU A O 1
ATOM 820 N N . LYS A 1 113 ? 4.274 34.731 -5.669 1.00 55.16 113 LYS A N 1
ATOM 821 C CA . LYS A 1 113 ? 4.026 33.344 -6.048 1.00 55.16 113 LYS A CA 1
ATOM 822 C C . LYS A 1 113 ? 2.522 33.133 -5.908 1.00 55.16 113 LYS A C 1
ATOM 824 O O . LYS A 1 113 ? 2.026 33.218 -4.790 1.00 55.16 113 LYS A O 1
ATOM 829 N N . GLY A 1 114 ? 1.839 32.880 -7.025 1.00 48.22 114 GLY A N 1
ATOM 830 C CA . GLY A 1 114 ? 0.410 32.584 -7.020 1.00 48.22 114 GLY A CA 1
ATOM 831 C C . GLY A 1 114 ? 0.091 31.531 -5.965 1.00 48.22 114 GLY A C 1
ATOM 832 O O . GLY A 1 114 ? 0.861 30.576 -5.779 1.00 48.22 114 GLY A O 1
ATOM 833 N N . GLU A 1 115 ? -1.007 31.742 -5.244 1.00 53.75 115 GLU A N 1
ATOM 834 C CA . GLU A 1 115 ? -1.541 30.749 -4.326 1.00 53.75 115 GLU A CA 1
ATOM 835 C C . GLU A 1 115 ? -1.638 29.424 -5.078 1.00 53.75 115 GLU A C 1
ATOM 837 O O . GLU A 1 115 ? -2.083 29.361 -6.227 1.00 53.75 115 GLU A O 1
ATOM 842 N N . LYS A 1 116 ? -1.108 28.367 -4.458 1.00 49.66 116 LYS A N 1
ATOM 843 C CA . LYS A 1 116 ? -1.216 27.010 -4.978 1.00 49.66 116 LYS A CA 1
ATOM 844 C C . LYS A 1 116 ? -2.708 26.753 -5.150 1.00 49.66 116 LYS A C 1
ATOM 846 O O . LYS A 1 116 ? -3.386 26.584 -4.145 1.00 49.66 116 LYS A O 1
ATOM 851 N N . GLY A 1 117 ? -3.175 26.777 -6.399 1.00 40.97 117 GLY A N 1
ATOM 852 C CA . GLY A 1 117 ? -4.568 26.527 -6.727 1.00 40.97 117 GLY A CA 1
ATOM 853 C C . GLY A 1 117 ? -5.029 25.281 -5.992 1.00 40.97 117 GLY A C 1
ATOM 854 O O . GLY A 1 117 ? -4.331 24.256 -5.998 1.00 40.97 117 GLY A O 1
ATOM 855 N N . ASP A 1 118 ? -6.154 25.409 -5.297 1.00 50.66 118 ASP A N 1
ATOM 856 C CA . ASP A 1 118 ? -6.789 24.271 -4.672 1.00 50.66 118 ASP A CA 1
ATOM 857 C C . ASP A 1 118 ? -6.966 23.178 -5.718 1.00 50.66 118 ASP A C 1
ATOM 859 O O . ASP A 1 118 ? -7.328 23.410 -6.873 1.00 50.66 118 ASP A O 1
ATOM 863 N N . ARG A 1 119 ? -6.556 21.993 -5.278 1.00 48.91 119 ARG A N 1
ATOM 864 C CA . ARG A 1 119 ? -6.415 20.748 -6.018 1.00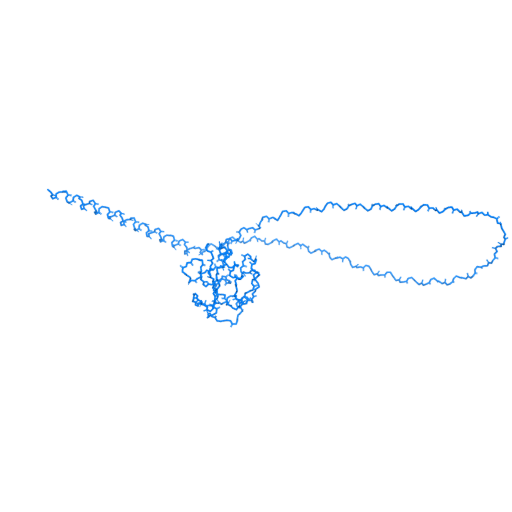 48.91 119 ARG A CA 1
ATOM 865 C C . ARG A 1 119 ? -7.448 20.633 -7.137 1.00 48.91 119 ARG A C 1
ATOM 867 O O . ARG A 1 119 ? -8.651 20.658 -6.891 1.00 48.91 119 ARG A O 1
ATOM 874 N N . ALA A 1 120 ? -6.954 20.400 -8.350 1.00 41.00 120 ALA A N 1
ATOM 875 C CA . ALA A 1 120 ? -7.727 19.720 -9.372 1.00 41.00 120 ALA A CA 1
ATOM 876 C C . ALA A 1 120 ? -8.334 18.453 -8.751 1.00 41.00 120 ALA A C 1
ATOM 878 O O . ALA A 1 120 ? -7.589 17.531 -8.443 1.00 41.00 120 ALA A O 1
ATOM 879 N N . GLY A 1 121 ? -9.651 18.463 -8.535 1.00 43.88 121 GLY A N 1
ATOM 880 C CA . GLY A 1 121 ? -10.471 17.312 -8.171 1.00 43.88 121 GLY A CA 1
ATOM 881 C C . GLY A 1 121 ? -10.122 16.645 -6.839 1.00 43.88 121 GLY A C 1
ATOM 882 O O . GLY A 1 121 ? -9.047 16.088 -6.641 1.00 43.88 121 GLY A O 1
ATOM 883 N N . ASP A 1 122 ? -11.092 16.583 -5.939 1.00 49.31 122 ASP A N 1
ATOM 884 C CA . ASP A 1 122 ? -11.125 15.536 -4.925 1.00 49.31 122 ASP A CA 1
ATOM 885 C C . ASP A 1 122 ? -11.292 14.160 -5.606 1.00 49.31 122 ASP A C 1
ATOM 887 O O . ASP A 1 122 ? -12.386 13.620 -5.731 1.00 49.31 122 ASP A O 1
ATOM 891 N N . THR A 1 123 ? -10.194 13.603 -6.119 1.00 49.88 123 THR A N 1
ATOM 892 C CA . THR A 1 123 ? -10.060 12.172 -6.425 1.00 49.88 123 THR A CA 1
ATOM 893 C C . THR A 1 123 ? -9.475 11.412 -5.236 1.00 49.88 123 THR A C 1
ATOM 895 O O . THR A 1 123 ? -9.276 10.203 -5.321 1.00 49.88 123 THR A O 1
ATOM 898 N N . SER A 1 124 ? -9.224 12.090 -4.107 1.00 53.88 124 SER A N 1
ATOM 899 C CA . SER A 1 124 ? -8.606 11.493 -2.920 1.00 53.88 124 SER A CA 1
ATOM 900 C C . SER A 1 124 ? -9.458 10.355 -2.347 1.00 53.88 124 SER A C 1
ATOM 902 O O . SER A 1 124 ? -8.919 9.331 -1.934 1.00 53.88 124 SER A O 1
ATOM 904 N N . GLY A 1 125 ? -10.787 10.472 -2.449 1.00 52.16 125 GLY A N 1
ATOM 905 C CA . GLY A 1 125 ? -11.712 9.393 -2.109 1.00 52.16 125 GLY A CA 1
ATOM 906 C C . GLY A 1 125 ? -11.746 8.241 -3.121 1.00 52.16 125 GLY A C 1
ATOM 907 O O . GLY A 1 125 ? -11.995 7.109 -2.726 1.00 52.16 125 GLY A O 1
ATOM 908 N N . LEU A 1 126 ? -11.472 8.489 -4.407 1.00 57.50 126 LEU A N 1
ATOM 909 C CA . LEU A 1 126 ? -11.474 7.463 -5.464 1.00 57.50 126 LEU A CA 1
ATOM 910 C C . LEU A 1 126 ? -10.181 6.637 -5.477 1.00 57.50 126 LEU A C 1
ATOM 912 O O . LEU A 1 126 ? -10.220 5.441 -5.746 1.00 57.50 126 LEU A O 1
ATOM 916 N N . GLU A 1 127 ? -9.045 7.246 -5.139 1.00 58.78 127 GLU A N 1
ATOM 917 C CA . GLU A 1 127 ? -7.750 6.560 -5.068 1.00 58.78 127 GLU A CA 1
ATOM 918 C C . GLU A 1 127 ? -7.631 5.675 -3.815 1.00 58.78 127 GLU A C 1
ATOM 920 O O . GLU A 1 127 ? -7.009 4.613 -3.868 1.00 58.78 127 GLU A O 1
ATOM 925 N N . ALA A 1 128 ? -8.298 6.042 -2.710 1.00 59.78 128 ALA A N 1
ATOM 926 C CA . ALA A 1 128 ? -8.447 5.172 -1.541 1.00 59.78 128 ALA A CA 1
ATOM 927 C C . ALA A 1 128 ? -9.217 3.876 -1.868 1.00 59.78 128 ALA A C 1
ATOM 929 O O . ALA A 1 128 ? -8.980 2.849 -1.240 1.00 59.78 128 ALA A O 1
ATOM 930 N N . LEU A 1 129 ? -10.083 3.879 -2.893 1.00 76.81 129 LEU A N 1
ATOM 931 C CA . LEU A 1 129 ? -10.790 2.671 -3.348 1.00 76.81 129 LEU A CA 1
ATOM 932 C C . LEU A 1 129 ? -9.875 1.671 -4.066 1.00 76.81 129 LEU A C 1
ATOM 934 O O . LEU A 1 129 ? -10.281 0.531 -4.290 1.00 76.81 129 LEU A O 1
ATOM 938 N N . MET A 1 130 ? -8.656 2.074 -4.439 1.00 94.00 130 MET A N 1
ATOM 939 C CA . MET A 1 130 ? -7.693 1.205 -5.120 1.00 94.00 130 MET A CA 1
ATOM 940 C C . MET A 1 130 ? -6.757 0.471 -4.160 1.00 94.00 130 MET A C 1
ATOM 942 O O . MET A 1 130 ? -5.844 -0.216 -4.613 1.00 94.00 130 MET A O 1
ATOM 946 N N . ILE A 1 131 ? -6.974 0.580 -2.850 1.00 97.12 131 ILE A N 1
ATOM 947 C CA . ILE A 1 131 ? -6.226 -0.159 -1.835 1.00 97.12 131 ILE A CA 1
ATOM 948 C C . ILE A 1 131 ? -7.178 -0.698 -0.767 1.00 97.12 131 ILE A C 1
ATOM 950 O O . ILE A 1 131 ? -8.206 -0.097 -0.464 1.00 97.12 131 ILE A O 1
ATOM 954 N N . ARG A 1 132 ? -6.848 -1.845 -0.180 1.00 97.38 132 ARG A N 1
ATOM 955 C CA . ARG A 1 132 ? -7.573 -2.390 0.971 1.00 97.38 132 ARG A CA 1
ATOM 956 C C . ARG A 1 132 ? -6.651 -3.197 1.871 1.00 97.38 132 ARG A C 1
ATOM 958 O O . ARG A 1 132 ? -5.643 -3.735 1.414 1.00 97.38 132 ARG A O 1
ATOM 965 N N . LEU A 1 133 ? -7.045 -3.313 3.136 1.00 98.38 133 LEU A N 1
ATOM 966 C CA . LEU A 1 133 ? -6.427 -4.220 4.096 1.00 98.38 133 LEU A CA 1
ATOM 967 C C . LEU A 1 133 ? -7.314 -5.452 4.256 1.00 98.38 133 LEU A C 1
ATOM 969 O O . LEU A 1 133 ? -8.513 -5.331 4.512 1.00 98.38 133 LEU A O 1
ATOM 973 N N . VAL A 1 134 ? -6.739 -6.637 4.058 1.00 98.56 134 VAL A N 1
ATOM 974 C CA . VAL A 1 134 ? -7.476 -7.908 4.063 1.00 98.56 134 VAL A CA 1
ATOM 975 C C . VAL A 1 134 ? -6.978 -8.805 5.186 1.00 98.56 134 VAL A C 1
ATOM 977 O O . VAL A 1 134 ? -5.780 -8.881 5.449 1.00 98.56 134 VAL A O 1
ATOM 980 N N . ASN A 1 135 ? -7.905 -9.532 5.813 1.00 98.06 135 ASN A N 1
ATOM 981 C CA . ASN A 1 135 ? -7.612 -10.580 6.794 1.00 98.06 135 ASN A CA 1
ATOM 982 C C . ASN A 1 135 ? -6.895 -10.093 8.075 1.00 98.06 135 ASN A C 1
ATOM 984 O O . ASN A 1 135 ? -6.160 -10.848 8.708 1.00 98.06 135 ASN A O 1
ATOM 988 N N . GLY A 1 136 ? -7.110 -8.831 8.456 1.00 97.12 136 GLY A N 1
ATOM 989 C CA . GLY A 1 136 ? -6.816 -8.326 9.798 1.00 97.12 136 GLY A CA 1
ATOM 990 C C . GLY A 1 136 ? -8.010 -8.468 10.748 1.00 97.12 136 GLY A C 1
ATOM 991 O O . GLY A 1 136 ? -9.116 -8.807 10.321 1.00 97.12 136 GLY A O 1
ATOM 992 N N . SER A 1 137 ? -7.815 -8.182 12.040 1.00 96.62 137 SER A N 1
ATOM 993 C CA . SER A 1 137 ? -8.906 -8.227 13.031 1.00 96.62 137 SER A CA 1
ATOM 994 C C . SER A 1 137 ? -9.863 -7.027 12.949 1.00 96.62 137 SER A C 1
ATOM 996 O O . SER A 1 137 ? -10.921 -7.022 13.579 1.00 96.62 137 SER A O 1
ATOM 998 N N . GLY A 1 138 ? -9.512 -6.005 12.164 1.00 94.31 138 GLY A N 1
ATOM 999 C CA . GLY A 1 138 ? -10.318 -4.811 11.936 1.00 94.31 138 GLY A CA 1
ATOM 1000 C C . GLY A 1 138 ? -9.818 -3.994 10.739 1.00 94.31 138 GLY A C 1
ATOM 1001 O O . GLY A 1 138 ? -8.860 -4.386 10.082 1.00 94.31 138 GLY A O 1
ATOM 1002 N N . PRO A 1 139 ? -10.424 -2.825 10.460 1.00 94.75 139 PRO A N 1
ATOM 1003 C CA . PRO A 1 139 ? -10.171 -2.063 9.228 1.00 94.75 139 PRO A CA 1
ATOM 1004 C C . PRO A 1 139 ? -8.808 -1.354 9.174 1.00 94.75 139 PRO A C 1
ATOM 1006 O O . PRO A 1 139 ? -8.456 -0.781 8.151 1.00 94.75 139 PRO A O 1
ATOM 1009 N N . HIS A 1 140 ? -8.063 -1.351 10.279 1.00 97.56 140 HIS A N 1
ATOM 1010 C CA . HIS A 1 140 ? -6.779 -0.662 10.429 1.00 97.56 140 HIS A CA 1
ATOM 1011 C C . HIS A 1 140 ? -5.596 -1.626 10.322 1.00 97.56 140 HIS A C 1
ATOM 1013 O O . HIS A 1 140 ? -4.472 -1.234 10.602 1.00 97.56 140 HIS A O 1
ATOM 1019 N N . GLU A 1 141 ? -5.816 -2.890 9.964 1.00 98.56 141 GLU A N 1
ATOM 1020 C CA . GLU A 1 141 ? -4.730 -3.844 9.773 1.00 98.56 141 GLU A CA 1
ATOM 1021 C C . GLU A 1 141 ? -5.087 -4.934 8.768 1.00 98.56 141 GLU A C 1
ATOM 1023 O O . GLU A 1 141 ? -6.259 -5.226 8.529 1.00 98.56 141 GLU A O 1
ATOM 1028 N N . GLY A 1 142 ? -4.065 -5.540 8.175 1.00 98.75 142 GLY A N 1
ATOM 1029 C CA . GLY A 1 142 ? -4.232 -6.637 7.234 1.00 98.75 142 GLY A CA 1
ATOM 1030 C C . GLY A 1 142 ? -3.123 -6.702 6.193 1.00 98.75 142 GLY A C 1
ATOM 1031 O O . GLY A 1 142 ? -2.209 -5.873 6.162 1.00 98.75 142 GLY A O 1
ATOM 1032 N N . ARG A 1 143 ? -3.227 -7.702 5.318 1.00 98.88 143 ARG A N 1
ATOM 1033 C CA . ARG A 1 143 ? -2.446 -7.796 4.083 1.00 98.88 143 ARG A CA 1
ATOM 1034 C C . ARG A 1 143 ? -2.824 -6.636 3.169 1.00 98.88 143 ARG A C 1
ATOM 1036 O O . ARG A 1 143 ? -4.013 -6.352 3.008 1.00 98.88 143 ARG A O 1
ATOM 1043 N N . VAL A 1 144 ? -1.826 -5.993 2.574 1.00 98.81 144 VAL A N 1
ATOM 1044 C CA . VAL A 1 144 ? -2.045 -4.905 1.623 1.00 98.81 144 VAL A CA 1
ATOM 1045 C C . VAL A 1 144 ? -2.410 -5.502 0.270 1.00 98.81 144 VAL A C 1
ATOM 1047 O O . VAL A 1 144 ? -1.653 -6.280 -0.310 1.00 98.81 144 VAL A O 1
ATOM 1050 N N . GLU A 1 145 ? -3.573 -5.121 -0.247 1.00 98.81 145 GLU A N 1
ATOM 1051 C CA . GLU A 1 145 ? -3.973 -5.426 -1.616 1.00 98.81 145 GLU A CA 1
ATOM 1052 C C . GLU A 1 145 ? -4.267 -4.136 -2.370 1.00 98.81 145 GLU A C 1
ATOM 1054 O O . GLU A 1 145 ? -4.928 -3.239 -1.846 1.00 98.81 145 GLU A O 1
ATOM 1059 N N . VAL A 1 146 ? -3.800 -4.067 -3.614 1.00 98.31 146 VAL A N 1
ATOM 1060 C CA . VAL A 1 146 ? -4.009 -2.938 -4.521 1.00 98.31 146 VAL A CA 1
ATOM 1061 C C . VAL A 1 146 ? -4.794 -3.368 -5.754 1.00 98.31 146 VAL A C 1
ATOM 1063 O O . VAL A 1 146 ? -4.717 -4.518 -6.199 1.00 98.31 146 VAL A O 1
ATOM 1066 N N . TYR A 1 147 ? -5.568 -2.444 -6.312 1.00 96.25 147 TYR A N 1
ATOM 1067 C CA . TYR A 1 147 ? -6.356 -2.665 -7.515 1.00 96.25 147 TYR A CA 1
ATOM 1068 C C . TYR A 1 147 ? -5.644 -2.076 -8.730 1.00 96.25 147 TYR A C 1
ATOM 1070 O O . TYR A 1 147 ? -5.461 -0.866 -8.837 1.00 96.25 147 TYR A O 1
ATOM 1078 N N . HIS A 1 148 ? -5.266 -2.939 -9.669 1.00 95.44 148 HIS A N 1
ATOM 1079 C CA . HIS A 1 148 ? -4.614 -2.550 -10.915 1.00 95.44 148 HIS A CA 1
ATOM 1080 C C . HIS A 1 148 ? -5.097 -3.447 -12.061 1.00 95.44 148 HIS A C 1
ATOM 1082 O O . HIS A 1 148 ? -5.435 -4.608 -11.844 1.00 95.44 148 HIS A O 1
ATOM 1088 N N . ASP A 1 149 ? -5.201 -2.900 -13.276 1.00 94.25 149 ASP A N 1
ATOM 1089 C CA . ASP A 1 149 ? -5.706 -3.600 -14.473 1.00 94.25 149 ASP A CA 1
ATOM 1090 C C . ASP A 1 149 ? -6.952 -4.478 -14.209 1.00 94.25 149 ASP A C 1
ATOM 1092 O O . ASP A 1 149 ? -7.044 -5.659 -14.555 1.00 94.25 149 ASP A O 1
ATOM 1096 N N . ARG A 1 150 ? -7.939 -3.872 -13.535 1.00 93.88 150 ARG A N 1
ATOM 1097 C CA . ARG A 1 150 ? -9.235 -4.477 -13.187 1.00 93.88 150 ARG A CA 1
ATOM 1098 C C . ARG A 1 150 ? -9.163 -5.710 -12.276 1.00 93.88 150 ARG A C 1
ATOM 1100 O O . ARG A 1 150 ? -10.103 -6.509 -12.252 1.00 93.88 150 ARG A O 1
ATOM 1107 N N . ARG A 1 151 ? -8.065 -5.908 -11.543 1.00 95.69 151 ARG A N 1
ATOM 1108 C CA . ARG A 1 151 ? -7.902 -7.032 -10.615 1.00 95.69 151 ARG A CA 1
ATOM 1109 C C . ARG A 1 151 ? -7.219 -6.590 -9.331 1.00 95.69 151 ARG A C 1
ATOM 1111 O O . ARG A 1 151 ? -6.294 -5.783 -9.342 1.00 95.69 151 ARG A O 1
ATOM 1118 N N . TRP A 1 152 ? -7.649 -7.182 -8.225 1.00 98.31 152 TRP A N 1
ATOM 1119 C CA . TRP A 1 152 ? -6.912 -7.099 -6.970 1.00 98.31 152 TRP A CA 1
ATOM 1120 C C . TRP A 1 152 ? -5.655 -7.962 -7.041 1.00 98.31 152 TRP A C 1
ATOM 1122 O O . TRP A 1 152 ? -5.655 -9.022 -7.673 1.00 98.31 152 TRP A O 1
ATOM 1132 N N . GLY A 1 153 ? -4.604 -7.495 -6.386 1.00 98.56 153 GLY A N 1
ATOM 1133 C CA . GLY A 1 153 ? -3.367 -8.232 -6.195 1.00 98.56 153 GLY A CA 1
ATOM 1134 C C . GLY A 1 153 ? -2.615 -7.718 -4.979 1.00 98.56 153 GLY A C 1
ATOM 1135 O O . GLY A 1 153 ? -2.932 -6.653 -4.448 1.00 98.56 153 GLY A O 1
ATOM 1136 N N . THR A 1 154 ? -1.656 -8.503 -4.518 1.00 98.88 154 THR A N 1
ATOM 1137 C CA . THR A 1 154 ? -0.899 -8.235 -3.294 1.00 98.88 154 THR A CA 1
ATOM 1138 C C . THR A 1 154 ? 0.349 -7.402 -3.570 1.00 98.88 154 THR A C 1
ATOM 1140 O O . THR A 1 154 ? 0.650 -7.058 -4.717 1.00 98.88 154 THR A O 1
ATOM 1143 N N . VAL A 1 155 ? 1.056 -7.046 -2.504 1.00 98.88 155 VAL A N 1
ATOM 1144 C CA . VAL A 1 155 ? 2.340 -6.342 -2.533 1.00 98.88 155 VAL A CA 1
ATOM 1145 C C . VAL A 1 155 ? 3.384 -7.268 -1.918 1.00 98.88 155 VAL A C 1
ATOM 1147 O O . VAL A 1 155 ? 3.102 -7.845 -0.870 1.00 98.88 155 VAL A O 1
ATOM 1150 N N . CYS A 1 156 ? 4.543 -7.438 -2.555 1.00 98.88 156 CYS A N 1
ATOM 1151 C CA . CYS A 1 156 ? 5.646 -8.199 -1.974 1.00 98.88 156 CYS A CA 1
ATOM 1152 C C . CYS A 1 156 ? 6.300 -7.432 -0.816 1.00 98.88 156 CYS A C 1
ATOM 1154 O O . CYS A 1 156 ? 6.292 -6.201 -0.782 1.00 98.88 156 CYS A O 1
ATOM 1156 N N . ASP A 1 157 ? 6.850 -8.169 0.144 1.00 98.69 157 ASP A N 1
ATOM 1157 C CA . ASP A 1 157 ? 7.514 -7.629 1.317 1.00 98.69 157 ASP A CA 1
ATOM 1158 C C . ASP A 1 157 ? 9.001 -7.276 1.120 1.00 98.69 157 ASP A C 1
ATOM 1160 O O . ASP A 1 157 ? 9.619 -6.737 2.043 1.00 98.69 157 ASP A O 1
ATOM 1164 N N . ASP A 1 158 ? 9.579 -7.524 -0.058 1.00 98.56 158 ASP A N 1
ATOM 1165 C CA . ASP A 1 158 ? 10.947 -7.119 -0.381 1.00 98.56 158 ASP A CA 1
ATOM 1166 C C . ASP A 1 158 ? 11.085 -5.591 -0.327 1.00 98.56 158 ASP A C 1
ATOM 1168 O O . ASP A 1 158 ? 10.363 -4.830 -0.969 1.00 98.56 158 ASP A O 1
ATOM 1172 N N . GLY A 1 159 ? 11.989 -5.128 0.540 1.00 97.44 159 GLY A N 1
ATOM 1173 C CA . GLY A 1 159 ? 12.153 -3.706 0.850 1.00 97.44 159 GLY A CA 1
ATOM 1174 C C . GLY A 1 159 ? 11.074 -3.101 1.758 1.00 97.44 159 GLY A C 1
ATOM 1175 O O . GLY A 1 159 ? 11.267 -1.973 2.198 1.00 97.44 159 GLY A O 1
ATOM 1176 N N . TRP A 1 160 ? 10.020 -3.849 2.114 1.00 98.81 160 TRP A N 1
ATOM 1177 C CA . TRP A 1 160 ? 8.864 -3.341 2.859 1.00 98.81 160 TRP A CA 1
ATOM 1178 C C . TRP A 1 160 ? 9.235 -2.826 4.248 1.00 98.81 160 TRP A C 1
ATOM 1180 O O . TRP A 1 160 ? 9.564 -3.592 5.166 1.00 98.81 160 TRP A O 1
ATOM 1190 N N . ASP A 1 161 ? 9.155 -1.508 4.408 1.00 98.69 161 ASP A N 1
ATOM 1191 C CA . ASP A 1 161 ? 9.544 -0.793 5.608 1.00 98.69 161 ASP A CA 1
ATOM 1192 C C . ASP A 1 161 ? 8.451 0.156 6.123 1.00 98.69 161 ASP A C 1
ATOM 1194 O O . ASP A 1 161 ? 7.354 0.307 5.577 1.00 98.69 161 ASP A O 1
ATOM 1198 N N . LYS A 1 162 ? 8.736 0.794 7.263 1.00 98.62 162 LYS A N 1
ATOM 1199 C CA . LYS A 1 162 ? 7.772 1.660 7.943 1.00 98.62 162 LYS A CA 1
ATOM 1200 C C . LYS A 1 162 ? 7.331 2.862 7.099 1.00 98.62 162 LYS A C 1
ATOM 1202 O O . LYS A 1 162 ? 6.216 3.331 7.296 1.00 98.62 162 LYS A O 1
ATOM 1207 N N . LYS A 1 163 ? 8.152 3.358 6.172 1.00 98.88 163 LYS A N 1
ATOM 1208 C CA . LYS A 1 163 ? 7.789 4.470 5.283 1.00 98.88 163 LYS A CA 1
ATOM 1209 C C . LYS A 1 163 ? 6.721 4.038 4.291 1.00 98.88 163 LYS A C 1
ATOM 1211 O O . LYS A 1 163 ? 5.800 4.814 4.042 1.00 98.88 163 LYS A O 1
ATOM 1216 N N . ASP A 1 164 ? 6.813 2.816 3.774 1.00 98.81 164 ASP A N 1
ATOM 1217 C CA . ASP A 1 164 ? 5.790 2.248 2.894 1.00 98.81 164 ASP A CA 1
ATOM 1218 C C . ASP A 1 164 ? 4.479 2.078 3.658 1.00 98.81 164 ASP A C 1
ATOM 1220 O O . ASP A 1 164 ? 3.420 2.547 3.229 1.00 98.81 164 ASP A O 1
ATOM 1224 N N . GLY A 1 165 ? 4.576 1.513 4.865 1.00 98.62 165 GLY A N 1
ATOM 1225 C CA . GLY A 1 165 ? 3.449 1.395 5.780 1.00 98.62 165 GLY A CA 1
ATOM 1226 C C . GLY A 1 165 ? 2.811 2.744 6.123 1.00 98.62 165 GLY A C 1
ATOM 1227 O O . GLY A 1 165 ? 1.587 2.859 6.122 1.00 98.62 165 GLY A O 1
ATOM 1228 N N . ASP A 1 166 ? 3.609 3.779 6.393 1.00 98.69 166 ASP A N 1
ATOM 1229 C CA . ASP A 1 166 ? 3.115 5.124 6.702 1.00 98.69 166 ASP A CA 1
ATOM 1230 C C . ASP A 1 166 ? 2.339 5.722 5.526 1.00 98.69 166 ASP A C 1
ATOM 1232 O O . ASP A 1 166 ? 1.296 6.343 5.739 1.00 98.69 166 ASP A O 1
ATOM 1236 N N . VAL A 1 167 ? 2.804 5.521 4.289 1.00 98.56 167 VAL A N 1
ATOM 1237 C CA . VAL A 1 167 ? 2.072 5.949 3.088 1.00 98.56 167 VAL A CA 1
ATOM 1238 C C . VAL A 1 167 ? 0.751 5.188 2.964 1.00 98.56 167 VAL A C 1
ATOM 1240 O O . VAL A 1 167 ? -0.285 5.832 2.800 1.00 98.56 167 VAL A O 1
ATOM 1243 N N . VAL A 1 168 ? 0.753 3.856 3.111 1.00 98.38 168 VAL A N 1
ATOM 1244 C CA . VAL A 1 168 ? -0.468 3.024 3.064 1.00 98.38 168 VAL A CA 1
ATOM 1245 C C . VAL A 1 168 ? -1.482 3.441 4.127 1.00 98.38 168 VAL A C 1
ATOM 1247 O O . VAL A 1 168 ? -2.661 3.641 3.836 1.00 98.38 168 VAL A O 1
ATOM 1250 N N . CYS A 1 169 ? -1.039 3.604 5.368 1.00 98.38 169 CYS A N 1
ATOM 1251 C CA . CYS A 1 169 ? -1.932 3.965 6.457 1.00 98.38 169 CYS A CA 1
ATOM 1252 C C . CYS A 1 169 ? -2.497 5.378 6.274 1.00 98.38 169 CYS A C 1
ATOM 1254 O O . CYS A 1 169 ? -3.698 5.570 6.456 1.00 98.38 169 CYS A O 1
ATOM 1256 N N . ARG A 1 170 ? -1.682 6.354 5.848 1.00 96.62 170 ARG A N 1
ATOM 1257 C CA . ARG A 1 170 ? -2.168 7.717 5.579 1.00 96.62 170 ARG A CA 1
ATOM 1258 C C . ARG A 1 170 ? -3.131 7.780 4.398 1.00 96.62 170 ARG A C 1
ATOM 1260 O O . ARG A 1 170 ? -4.135 8.478 4.504 1.00 96.62 170 ARG A O 1
ATOM 1267 N N . MET A 1 171 ? -2.875 7.049 3.308 1.00 95.62 171 MET A N 1
ATOM 1268 C CA . MET A 1 171 ? -3.795 7.030 2.158 1.00 95.62 171 MET A CA 1
ATOM 1269 C C . MET A 1 171 ? -5.142 6.369 2.490 1.00 95.62 171 MET A C 1
ATOM 1271 O O . MET A 1 171 ? -6.148 6.694 1.870 1.00 95.62 171 MET A O 1
ATOM 1275 N N . LEU A 1 172 ? -5.175 5.491 3.498 1.00 95.19 172 LEU A N 1
ATOM 1276 C CA . LEU A 1 172 ? -6.394 4.903 4.064 1.00 95.19 172 LEU A CA 1
ATOM 1277 C C . LEU A 1 172 ? -7.066 5.785 5.137 1.00 95.19 172 LEU A C 1
ATOM 1279 O O . LEU A 1 172 ? -8.088 5.394 5.697 1.00 95.19 172 LEU A O 1
ATOM 1283 N N . GLY A 1 173 ? -6.514 6.967 5.435 1.00 94.94 173 GLY A N 1
ATOM 1284 C CA . GLY A 1 173 ? -7.071 7.918 6.403 1.00 94.94 173 GLY A CA 1
ATOM 1285 C C . GLY A 1 173 ? -6.621 7.717 7.855 1.00 94.94 173 GLY A C 1
ATOM 1286 O O . GLY A 1 173 ? -7.112 8.410 8.745 1.00 94.94 173 GLY A O 1
ATOM 1287 N N . PHE A 1 174 ? -5.678 6.812 8.116 1.00 96.62 174 PHE A N 1
ATOM 1288 C CA . PHE A 1 174 ? -5.074 6.629 9.436 1.00 96.62 174 PHE A CA 1
ATOM 1289 C C . PHE A 1 174 ? -3.897 7.583 9.658 1.00 96.62 174 PHE A C 1
ATOM 1291 O O . PHE A 1 174 ? -3.352 8.184 8.732 1.00 96.62 174 PHE A O 1
ATOM 1298 N N . ARG A 1 175 ? -3.449 7.710 10.912 1.00 96.06 175 ARG A N 1
ATOM 1299 C CA . ARG A 1 175 ? -2.357 8.637 11.264 1.00 96.06 175 ARG A CA 1
ATOM 1300 C C . ARG A 1 175 ? -0.985 8.209 10.731 1.00 96.06 175 ARG A C 1
ATOM 1302 O O . ARG A 1 175 ? -0.109 9.058 10.585 1.00 96.06 175 ARG A O 1
ATOM 1309 N N . GLY A 1 176 ? -0.798 6.916 10.481 1.00 97.19 176 GLY A N 1
ATOM 1310 C CA . GLY A 1 176 ? 0.462 6.303 10.058 1.00 97.19 176 GLY A CA 1
ATOM 1311 C C . GLY A 1 176 ? 0.514 4.823 10.437 1.00 97.19 176 GLY A C 1
ATOM 1312 O O . GLY A 1 176 ? -0.435 4.294 11.026 1.00 97.19 176 GLY A O 1
ATOM 1313 N N . ALA A 1 177 ? 1.614 4.156 10.105 1.00 98.19 177 ALA A N 1
ATOM 1314 C CA . ALA A 1 177 ? 1.856 2.769 10.463 1.00 98.19 177 ALA A CA 1
ATOM 1315 C C . ALA A 1 177 ? 2.356 2.654 11.904 1.00 98.19 177 ALA A C 1
ATOM 1317 O O . ALA A 1 177 ? 3.351 3.259 12.319 1.00 98.19 177 ALA A O 1
ATOM 1318 N N . GLN A 1 178 ? 1.671 1.812 12.672 1.00 98.19 178 GLN A N 1
ATOM 1319 C CA . GLN A 1 178 ? 2.188 1.317 13.938 1.00 98.19 178 GLN A CA 1
ATOM 1320 C C . GLN A 1 178 ? 3.278 0.279 13.657 1.00 98.19 178 GLN A C 1
ATOM 1322 O O . GLN A 1 178 ? 4.393 0.404 14.166 1.00 98.19 178 GLN A O 1
ATOM 1327 N N . GLU A 1 179 ? 2.960 -0.685 12.791 1.00 98.06 179 GLU A N 1
ATOM 1328 C CA . GLU A 1 179 ? 3.826 -1.788 12.385 1.00 98.06 179 GLU A CA 1
ATOM 1329 C C . GLU A 1 179 ? 3.656 -2.105 10.898 1.00 98.06 179 GLU A C 1
ATOM 1331 O O . GLU A 1 179 ? 2.598 -1.874 10.306 1.00 98.06 179 GLU A O 1
ATOM 1336 N N . VAL A 1 180 ? 4.693 -2.711 10.328 1.00 98.62 180 VAL A N 1
ATOM 1337 C CA . VAL A 1 180 ? 4.640 -3.368 9.023 1.00 98.62 180 VAL A CA 1
ATOM 1338 C C . VAL A 1 180 ? 4.817 -4.865 9.202 1.00 98.62 180 VAL A C 1
ATOM 1340 O O . VAL A 1 180 ? 5.525 -5.319 10.100 1.00 98.62 180 VAL A O 1
ATOM 1343 N N . ALA A 1 181 ? 4.142 -5.634 8.361 1.00 98.31 181 ALA A N 1
ATOM 1344 C CA . ALA A 1 181 ? 4.179 -7.081 8.376 1.00 98.31 181 ALA A CA 1
ATOM 1345 C C . ALA A 1 181 ? 4.813 -7.605 7.089 1.00 98.31 181 ALA A C 1
ATOM 1347 O O . ALA A 1 181 ? 4.512 -7.119 6.001 1.00 98.31 181 ALA A O 1
ATOM 1348 N N . ARG A 1 182 ? 5.661 -8.616 7.252 1.00 98.56 182 ARG A N 1
ATOM 1349 C CA . ARG A 1 182 ? 6.307 -9.384 6.186 1.00 98.56 182 ARG A CA 1
ATOM 1350 C C . ARG A 1 182 ? 5.869 -10.847 6.306 1.00 98.56 182 ARG A C 1
ATOM 1352 O O . ARG A 1 182 ? 5.098 -11.178 7.215 1.00 98.56 182 ARG A O 1
ATOM 1359 N N . THR A 1 183 ? 6.337 -11.689 5.395 1.00 98.31 183 THR A N 1
ATOM 1360 C CA . THR A 1 183 ? 6.148 -13.142 5.374 1.00 98.31 183 THR A CA 1
ATOM 1361 C C . THR A 1 183 ? 4.688 -13.579 5.519 1.00 98.31 183 THR A C 1
ATOM 1363 O O . THR A 1 183 ? 4.368 -14.542 6.222 1.00 98.31 183 THR A O 1
ATOM 1366 N N . ALA A 1 184 ? 3.778 -12.830 4.882 1.00 98.06 184 ALA A N 1
ATOM 1367 C CA . ALA A 1 184 ? 2.345 -13.097 4.873 1.00 98.06 184 ALA A CA 1
ATOM 1368 C C . ALA A 1 184 ? 1.727 -13.278 6.277 1.00 98.06 184 ALA A C 1
ATOM 1370 O O . ALA A 1 184 ? 0.885 -14.156 6.484 1.00 98.06 184 ALA A O 1
ATOM 1371 N N . ARG A 1 185 ? 2.095 -12.429 7.256 1.00 98.56 185 ARG A N 1
ATOM 1372 C CA . ARG A 1 185 ? 1.550 -12.464 8.638 1.00 98.56 185 ARG A CA 1
ATOM 1373 C C . ARG A 1 185 ? 0.018 -12.492 8.695 1.00 98.56 185 ARG A C 1
ATOM 1375 O O . ARG A 1 185 ? -0.556 -13.142 9.560 1.00 98.56 185 ARG A O 1
ATOM 1382 N N . PHE A 1 186 ? -0.640 -11.793 7.772 1.00 98.69 186 PHE A N 1
ATOM 1383 C CA . PHE A 1 186 ? -2.101 -11.757 7.640 1.00 98.69 186 PHE A CA 1
ATOM 1384 C C . PHE A 1 186 ? -2.626 -12.810 6.650 1.00 98.69 186 PHE A C 1
ATOM 1386 O O . PHE A 1 186 ? -3.684 -12.651 6.045 1.00 98.69 186 PHE A O 1
ATOM 1393 N N . GLY A 1 187 ? -1.890 -13.904 6.467 1.00 98.56 187 GLY A N 1
ATOM 1394 C CA . GLY A 1 187 ? -2.174 -14.945 5.491 1.00 98.56 187 GLY A CA 1
ATOM 1395 C C . GLY A 1 187 ? -1.765 -14.558 4.072 1.00 98.56 187 GLY A C 1
ATOM 1396 O O . GLY A 1 187 ? -1.657 -13.381 3.723 1.00 98.56 187 GLY A O 1
ATOM 1397 N N . GLN A 1 188 ? -1.574 -15.585 3.251 1.00 98.75 188 GLN A N 1
ATOM 1398 C CA . GLN A 1 188 ? -1.238 -15.448 1.838 1.00 98.75 188 GLN A CA 1
ATOM 1399 C C . GLN A 1 188 ? -2.453 -14.960 1.047 1.00 98.75 188 GLN A C 1
ATOM 1401 O O . GLN A 1 188 ? -3.590 -15.371 1.301 1.00 98.75 188 GLN A O 1
ATOM 1406 N N . GLY A 1 189 ? -2.215 -14.070 0.095 1.00 98.25 189 GLY A N 1
ATOM 1407 C CA . GLY A 1 189 ? -3.170 -13.736 -0.943 1.00 98.25 189 GLY A CA 1
ATOM 1408 C C . GLY A 1 189 ? -3.172 -14.772 -2.061 1.00 98.25 189 GLY A C 1
ATOM 1409 O O . GLY A 1 189 ? -2.653 -15.882 -1.944 1.00 98.25 189 GLY A O 1
ATOM 1410 N N . THR A 1 190 ? -3.816 -14.403 -3.161 1.00 97.75 190 THR A N 1
ATOM 1411 C CA . THR A 1 190 ? -3.935 -15.254 -4.346 1.00 97.75 190 THR A CA 1
ATOM 1412 C C . THR A 1 190 ? -3.886 -14.407 -5.608 1.00 97.75 190 THR A C 1
ATOM 1414 O O . THR A 1 190 ? -4.369 -13.274 -5.612 1.00 97.75 190 THR A O 1
ATOM 1417 N N . GLY A 1 191 ? -3.435 -14.994 -6.714 1.00 96.75 191 GLY A N 1
ATOM 1418 C CA . GLY A 1 191 ? -3.494 -14.361 -8.024 1.00 96.75 191 GLY A CA 1
ATOM 1419 C C . GLY A 1 191 ? -2.239 -13.555 -8.339 1.00 96.75 191 GLY A C 1
ATOM 1420 O O . GLY A 1 191 ? -1.161 -14.124 -8.470 1.00 96.75 191 GLY A O 1
ATOM 1421 N N . ARG A 1 192 ? -2.397 -12.252 -8.595 1.00 97.94 192 ARG A N 1
ATOM 1422 C CA . ARG A 1 192 ? -1.279 -11.371 -8.960 1.00 97.94 192 ARG A CA 1
ATOM 1423 C C . ARG A 1 192 ? -0.648 -10.781 -7.702 1.00 97.94 192 ARG A C 1
ATOM 1425 O O . ARG A 1 192 ? -1.364 -10.348 -6.807 1.00 97.94 192 ARG A O 1
ATOM 1432 N N . ILE A 1 193 ? 0.673 -10.675 -7.709 1.00 98.69 193 ILE A N 1
ATOM 1433 C CA . ILE A 1 193 ? 1.428 -9.747 -6.867 1.00 98.69 193 ILE A CA 1
ATOM 1434 C C . ILE A 1 193 ? 1.700 -8.540 -7.767 1.00 98.69 193 ILE A C 1
ATOM 1436 O O . ILE A 1 193 ? 2.312 -8.689 -8.824 1.00 98.69 193 ILE A O 1
ATOM 1440 N N . TRP A 1 194 ? 1.133 -7.381 -7.444 1.00 98.75 194 TRP A N 1
ATOM 1441 C CA . TRP A 1 194 ? 1.160 -6.211 -8.324 1.00 98.75 194 TRP A CA 1
ATOM 1442 C C . TRP A 1 194 ? 2.387 -5.333 -8.136 1.00 98.75 194 TRP A C 1
ATOM 1444 O O . TRP A 1 194 ? 2.839 -4.729 -9.109 1.00 98.75 194 TRP A O 1
ATOM 1454 N N . MET A 1 195 ? 2.888 -5.244 -6.909 1.00 98.75 195 MET A N 1
ATOM 1455 C CA . MET A 1 195 ? 3.982 -4.354 -6.538 1.00 98.75 195 MET A CA 1
ATOM 1456 C C . MET A 1 195 ? 5.061 -5.145 -5.807 1.00 98.75 195 MET A C 1
ATOM 1458 O O . MET A 1 195 ? 4.746 -6.065 -5.054 1.00 98.75 195 MET A O 1
ATOM 1462 N N . ASP A 1 196 ? 6.307 -4.762 -6.042 1.00 98.75 196 ASP A N 1
ATOM 1463 C CA . ASP A 1 196 ? 7.515 -5.367 -5.489 1.00 98.75 196 ASP A CA 1
ATOM 1464 C C . ASP A 1 196 ? 8.606 -4.292 -5.387 1.00 98.75 196 ASP A C 1
ATOM 1466 O O . ASP A 1 196 ? 8.503 -3.272 -6.079 1.00 98.75 196 ASP A O 1
ATOM 1470 N N . ASP A 1 197 ? 9.609 -4.490 -4.533 1.00 98.50 197 ASP A N 1
ATOM 1471 C CA . ASP A 1 197 ? 10.652 -3.510 -4.205 1.00 98.50 197 ASP A CA 1
ATOM 1472 C C . ASP A 1 197 ? 10.071 -2.118 -3.902 1.00 98.50 197 ASP A C 1
ATOM 1474 O O . ASP A 1 197 ? 10.541 -1.090 -4.413 1.00 98.50 197 ASP A O 1
ATOM 1478 N N . VAL A 1 198 ? 8.979 -2.072 -3.132 1.00 98.75 198 VAL A N 1
ATOM 1479 C CA . VAL A 1 198 ? 8.339 -0.799 -2.790 1.00 98.75 198 VAL A CA 1
ATOM 1480 C C . VAL A 1 198 ? 9.295 -0.007 -1.904 1.00 98.75 198 VAL A C 1
ATOM 1482 O O . VAL A 1 198 ? 9.761 -0.490 -0.881 1.00 98.75 198 VAL A O 1
ATOM 1485 N N . ALA A 1 199 ? 9.618 1.205 -2.344 1.00 98.56 199 ALA A N 1
ATOM 1486 C CA . ALA A 1 199 ? 10.589 2.081 -1.709 1.00 98.56 199 ALA A CA 1
ATOM 1487 C C . ALA A 1 199 ? 10.037 3.509 -1.652 1.00 98.56 199 ALA A C 1
ATOM 1489 O O . ALA A 1 199 ? 10.425 4.404 -2.418 1.00 98.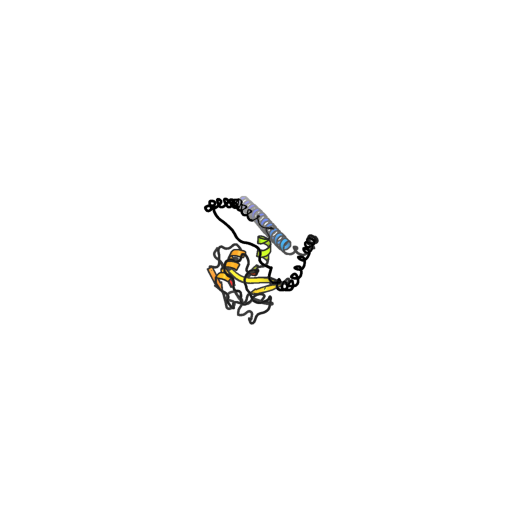56 199 ALA A O 1
ATOM 1490 N N . CYS A 1 200 ? 9.087 3.727 -0.749 1.00 98.69 200 CYS A N 1
ATOM 1491 C CA . CYS A 1 200 ? 8.542 5.040 -0.453 1.00 98.69 200 CYS A CA 1
ATOM 1492 C C . CYS A 1 200 ? 9.574 5.925 0.265 1.00 98.69 200 CYS A C 1
ATOM 1494 O O . CYS A 1 200 ? 10.380 5.493 1.095 1.00 98.69 200 CYS A O 1
ATOM 1496 N N . LYS A 1 201 ? 9.505 7.235 0.018 1.00 98.31 201 LYS A N 1
ATOM 1497 C CA . LYS A 1 201 ? 10.199 8.243 0.837 1.00 98.31 201 LYS A 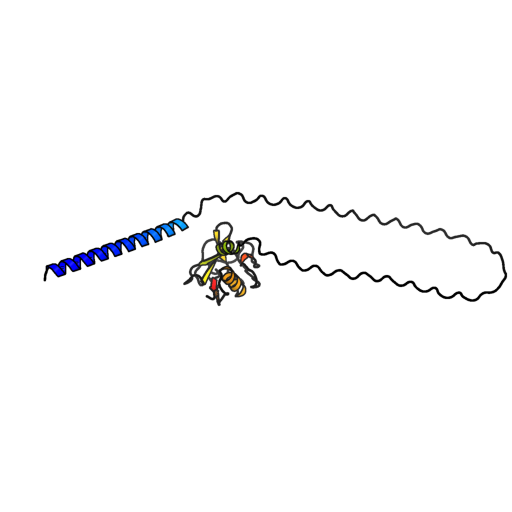CA 1
ATOM 1498 C C . LYS A 1 201 ? 9.482 8.466 2.170 1.00 98.31 201 LYS A C 1
ATOM 1500 O O . LYS A 1 201 ? 10.097 8.973 3.107 1.00 98.31 201 LYS A O 1
ATOM 1505 N N . GLY A 1 202 ? 8.200 8.104 2.244 1.00 96.62 202 GLY A N 1
ATOM 1506 C CA . GLY A 1 202 ? 7.312 8.280 3.394 1.00 96.62 202 GLY A CA 1
ATOM 1507 C C . GLY A 1 202 ? 6.440 9.535 3.294 1.00 96.62 202 GLY A C 1
ATOM 1508 O O . GLY A 1 202 ? 5.541 9.738 4.107 1.00 96.62 202 GLY A O 1
ATOM 1509 N N . THR A 1 203 ? 6.680 10.378 2.287 1.00 96.31 203 THR A N 1
ATOM 1510 C CA . THR A 1 203 ? 5.987 11.661 2.070 1.00 96.31 203 THR A CA 1
ATOM 1511 C C . THR A 1 203 ? 4.931 11.598 0.972 1.00 96.31 203 THR A C 1
ATOM 1513 O O . THR A 1 203 ? 4.214 12.567 0.754 1.00 96.31 203 THR A O 1
ATOM 1516 N N . GLU A 1 204 ? 4.861 10.489 0.243 1.00 98.12 204 GLU A N 1
ATOM 1517 C CA . GLU A 1 204 ? 3.918 10.271 -0.843 1.00 98.12 204 GLU A CA 1
ATOM 1518 C C . GLU A 1 204 ? 2.472 10.281 -0.332 1.00 98.12 204 GLU A C 1
ATOM 1520 O O . GLU A 1 204 ? 2.190 9.841 0.781 1.00 98.12 204 GLU A O 1
ATOM 1525 N N . ASP A 1 205 ? 1.539 10.789 -1.138 1.00 93.75 205 ASP A N 1
ATOM 1526 C CA . ASP A 1 205 ? 0.112 10.782 -0.782 1.00 93.75 205 ASP A CA 1
ATOM 1527 C C . ASP A 1 205 ? -0.538 9.407 -1.012 1.00 93.75 205 ASP A C 1
ATOM 1529 O O . ASP A 1 205 ? -1.534 9.087 -0.374 1.00 93.75 205 ASP A O 1
ATOM 1533 N N . THR A 1 206 ? 0.010 8.602 -1.929 1.00 96.19 206 THR A N 1
ATOM 1534 C CA . THR A 1 206 ? -0.468 7.253 -2.266 1.00 96.19 206 THR A CA 1
ATOM 1535 C C . THR A 1 206 ? 0.717 6.324 -2.519 1.00 96.19 206 THR A C 1
ATOM 1537 O O . THR A 1 206 ? 1.765 6.773 -2.992 1.00 96.19 206 THR A O 1
ATOM 1540 N N . ILE A 1 207 ? 0.546 5.021 -2.265 1.00 97.69 207 ILE A N 1
ATOM 1541 C CA . ILE A 1 207 ? 1.587 4.008 -2.521 1.00 97.69 207 ILE A CA 1
ATOM 1542 C C . ILE A 1 207 ? 1.983 3.948 -4.008 1.00 97.69 207 ILE A C 1
ATOM 1544 O O . ILE A 1 207 ? 3.132 3.683 -4.344 1.00 97.69 207 ILE A O 1
ATOM 1548 N N . PHE A 1 208 ? 1.065 4.301 -4.914 1.00 96.56 208 PHE A N 1
ATOM 1549 C CA . PHE A 1 208 ? 1.291 4.323 -6.365 1.00 96.56 208 PHE A CA 1
ATOM 1550 C C . PHE A 1 208 ? 2.286 5.394 -6.827 1.00 96.56 208 PHE A C 1
ATOM 1552 O O . PHE A 1 208 ? 2.719 5.374 -7.977 1.00 96.56 208 PHE A O 1
ATOM 1559 N N . ARG A 1 209 ? 2.628 6.350 -5.953 1.00 96.81 209 ARG A N 1
ATOM 1560 C CA . ARG A 1 209 ? 3.645 7.381 -6.205 1.00 96.81 209 ARG A CA 1
ATOM 1561 C C . ARG A 1 209 ? 5.020 7.021 -5.650 1.00 96.81 209 ARG A C 1
ATOM 1563 O O . ARG A 1 209 ? 5.967 7.770 -5.890 1.00 96.81 209 ARG A O 1
ATOM 1570 N N . CYS A 1 210 ? 5.128 5.927 -4.904 1.00 98.25 210 CYS A N 1
ATOM 1571 C CA . CYS A 1 210 ? 6.416 5.429 -4.454 1.00 98.25 210 CYS A CA 1
ATOM 1572 C C . CYS A 1 210 ? 7.207 4.861 -5.633 1.00 98.25 210 CYS A C 1
ATOM 1574 O O . CYS A 1 210 ? 6.654 4.573 -6.695 1.00 98.25 210 CYS A O 1
ATOM 1576 N N . SER A 1 211 ? 8.518 4.713 -5.458 1.00 98.38 211 SER A N 1
ATOM 1577 C CA . SER A 1 211 ? 9.292 3.881 -6.374 1.00 98.38 211 SER A CA 1
ATOM 1578 C C . SER A 1 211 ? 8.956 2.422 -6.085 1.00 98.38 211 SER A C 1
ATOM 1580 O O . SER A 1 211 ? 8.876 2.045 -4.922 1.00 98.38 211 SER A O 1
ATOM 1582 N N . PHE A 1 212 ? 8.746 1.622 -7.121 1.00 98.38 212 PHE A N 1
ATOM 1583 C CA . PHE A 1 212 ? 8.565 0.174 -7.031 1.00 98.38 212 PHE A CA 1
ATOM 1584 C C . PHE A 1 212 ? 8.952 -0.452 -8.375 1.00 98.38 212 PHE A C 1
ATOM 1586 O O . PHE A 1 212 ? 9.149 0.256 -9.374 1.00 98.38 212 PHE A O 1
ATOM 1593 N N . SER A 1 213 ? 9.079 -1.773 -8.408 1.00 97.50 213 SER A N 1
ATOM 1594 C CA . SER A 1 213 ? 9.271 -2.541 -9.637 1.00 97.50 213 SER A CA 1
ATOM 1595 C C . SER A 1 213 ? 8.110 -2.341 -10.624 1.00 97.50 213 SER A C 1
ATOM 1597 O O . SER A 1 213 ? 7.066 -1.777 -10.309 1.00 97.50 213 SER A O 1
ATOM 1599 N N . LYS A 1 214 ? 8.267 -2.745 -11.889 1.00 97.50 214 LYS A N 1
ATOM 1600 C CA . LYS A 1 214 ? 7.169 -2.588 -12.864 1.00 97.50 214 LYS A CA 1
ATOM 1601 C C . LYS A 1 214 ? 5.949 -3.407 -12.421 1.00 97.50 214 LYS A C 1
ATOM 1603 O O . LYS A 1 214 ? 6.107 -4.498 -11.890 1.00 97.50 214 LYS A O 1
ATOM 1608 N N . TRP A 1 215 ? 4.741 -2.922 -12.716 1.00 98.12 215 TRP A N 1
ATOM 1609 C CA . TRP A 1 215 ? 3.485 -3.609 -12.388 1.00 98.12 215 TRP A CA 1
ATOM 1610 C C . TRP A 1 215 ? 3.507 -5.103 -12.727 1.00 98.12 215 TRP A C 1
ATOM 1612 O O . TRP A 1 215 ? 3.684 -5.485 -13.886 1.00 98.12 215 TRP A O 1
ATOM 1622 N N . GLY A 1 216 ? 3.294 -5.943 -11.713 1.00 97.44 216 GLY A N 1
ATOM 1623 C CA . GLY A 1 216 ? 3.228 -7.397 -11.858 1.00 97.44 216 GLY A CA 1
ATOM 1624 C C . GLY A 1 216 ? 4.562 -8.087 -12.159 1.00 97.44 216 GLY A C 1
ATOM 1625 O O . GLY A 1 216 ? 4.560 -9.288 -12.432 1.00 97.44 216 GLY A O 1
ATOM 1626 N N . VAL A 1 217 ? 5.676 -7.350 -12.154 1.00 98.25 217 VAL A N 1
ATOM 1627 C CA . VAL A 1 217 ? 7.031 -7.889 -12.282 1.00 98.25 217 VAL A CA 1
ATOM 1628 C C . VAL A 1 217 ? 7.603 -8.025 -10.881 1.00 98.25 217 VAL A C 1
ATOM 1630 O O . VAL A 1 217 ? 7.882 -7.023 -10.233 1.00 98.25 217 VAL A O 1
ATOM 1633 N N . THR A 1 218 ? 7.758 -9.269 -10.440 1.00 98.31 218 THR A N 1
ATOM 1634 C CA . THR A 1 218 ? 8.253 -9.617 -9.109 1.00 9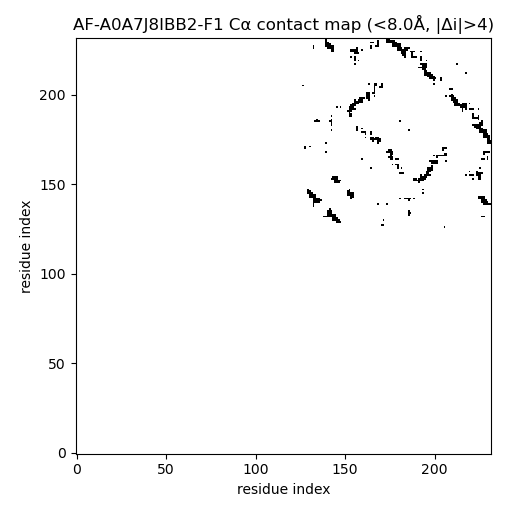8.31 218 THR A CA 1
ATOM 1635 C C . THR A 1 218 ? 9.031 -10.927 -9.154 1.00 98.31 218 THR A C 1
ATOM 1637 O O . THR A 1 218 ? 8.804 -11.758 -10.042 1.00 98.31 218 THR A O 1
ATOM 1640 N N . ASN A 1 219 ? 9.947 -11.112 -8.210 1.00 97.94 219 ASN A N 1
ATOM 1641 C CA . ASN A 1 219 ? 10.611 -12.384 -7.915 1.00 97.94 219 ASN A CA 1
ATOM 1642 C C . ASN A 1 219 ? 9.980 -13.127 -6.715 1.00 97.94 219 ASN A C 1
ATOM 1644 O O . ASN A 1 219 ? 10.457 -14.211 -6.380 1.00 97.94 219 ASN A O 1
ATOM 1648 N N . CYS A 1 220 ? 8.915 -12.587 -6.120 1.00 98.56 220 CYS A N 1
ATOM 1649 C CA . CYS A 1 220 ? 8.294 -13.102 -4.906 1.00 98.56 220 CYS A CA 1
ATOM 1650 C C . CYS A 1 220 ? 7.182 -14.131 -5.158 1.00 98.56 220 CYS A C 1
ATOM 1652 O O . CYS A 1 220 ? 6.559 -14.190 -6.224 1.00 98.56 220 CYS A O 1
ATOM 1654 N N . GLY A 1 221 ? 6.875 -14.914 -4.124 1.00 98.62 221 GLY A N 1
ATOM 1655 C CA . GLY A 1 221 ? 5.642 -15.689 -3.991 1.00 98.62 221 GLY A CA 1
ATOM 1656 C C . GLY A 1 221 ? 4.704 -15.114 -2.923 1.00 98.62 221 GLY A C 1
ATOM 1657 O O . GLY A 1 221 ? 5.085 -14.276 -2.119 1.00 98.62 221 GLY A O 1
ATOM 1658 N N . HIS A 1 222 ? 3.465 -15.615 -2.841 1.00 98.75 222 HIS A N 1
ATOM 1659 C CA . HIS A 1 222 ? 2.489 -15.124 -1.848 1.00 98.75 222 HIS A CA 1
ATOM 1660 C C . HIS A 1 222 ? 2.871 -15.388 -0.382 1.00 98.75 222 HIS A C 1
ATOM 1662 O O . HIS A 1 222 ? 2.256 -14.837 0.528 1.00 98.75 222 HIS A O 1
ATOM 1668 N N . ALA A 1 223 ? 3.892 -16.212 -0.127 1.00 98.69 223 ALA A N 1
ATOM 1669 C CA . ALA A 1 223 ? 4.486 -16.339 1.203 1.00 98.69 223 ALA A CA 1
ATOM 1670 C C . ALA A 1 223 ? 5.158 -15.038 1.679 1.00 98.69 223 ALA A C 1
ATOM 1672 O O . ALA A 1 223 ? 5.409 -14.906 2.871 1.00 98.69 223 ALA A O 1
ATOM 1673 N N . GLU A 1 224 ? 5.404 -14.099 0.767 1.00 98.81 224 GLU A N 1
ATOM 1674 C CA . GLU A 1 224 ? 6.079 -12.817 0.979 1.00 98.81 224 GLU A CA 1
ATOM 1675 C C . GLU A 1 224 ? 5.092 -11.648 0.844 1.00 98.81 224 GLU A C 1
ATOM 1677 O O . GLU A 1 224 ? 5.487 -10.516 0.597 1.00 98.81 224 GLU A O 1
ATOM 1682 N N . ASP A 1 225 ? 3.783 -11.891 0.973 1.00 98.88 225 ASP A N 1
ATOM 1683 C CA . ASP A 1 225 ? 2.809 -10.804 0.903 1.00 98.88 225 ASP A CA 1
ATOM 1684 C C . ASP A 1 225 ? 2.935 -9.865 2.116 1.00 98.88 225 ASP A C 1
ATOM 1686 O O . ASP A 1 225 ? 2.860 -10.277 3.281 1.00 98.88 225 ASP A O 1
ATOM 1690 N N . ALA A 1 226 ? 3.061 -8.576 1.825 1.00 98.94 226 ALA A N 1
ATOM 1691 C CA . ALA A 1 226 ? 3.207 -7.507 2.791 1.00 98.94 226 ALA A CA 1
ATOM 1692 C C . ALA A 1 226 ? 1.882 -7.134 3.474 1.00 98.94 226 ALA A C 1
ATOM 1694 O O . ALA A 1 226 ? 0.782 -7.237 2.920 1.00 98.94 226 ALA A O 1
ATOM 1695 N N . GLY A 1 227 ? 1.986 -6.635 4.7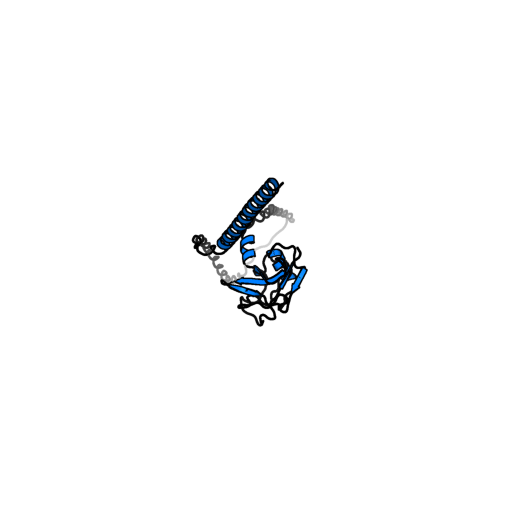02 1.00 98.81 227 GLY A N 1
ATOM 1696 C CA . GLY A 1 227 ? 0.859 -6.143 5.486 1.00 98.81 227 GLY A CA 1
ATOM 1697 C C . GLY A 1 227 ? 1.214 -4.927 6.330 1.00 98.81 227 GLY A C 1
ATOM 1698 O O . GLY A 1 227 ? 2.379 -4.545 6.453 1.00 98.81 227 GLY A O 1
ATOM 1699 N N . VAL A 1 228 ? 0.201 -4.335 6.955 1.00 98.81 228 VAL A N 1
ATOM 1700 C CA . VAL A 1 228 ? 0.363 -3.214 7.893 1.00 98.81 228 VAL A CA 1
ATOM 1701 C C . VAL A 1 228 ? -0.570 -3.359 9.087 1.00 98.81 228 VAL A C 1
ATOM 1703 O O . VAL A 1 228 ? -1.629 -3.979 8.988 1.00 98.81 228 VAL A O 1
ATOM 1706 N N . THR A 1 229 ? -0.189 -2.734 10.197 1.00 98.81 229 THR A N 1
ATOM 1707 C CA . THR A 1 229 ? -1.097 -2.345 11.280 1.00 98.81 229 THR A CA 1
ATOM 1708 C C . THR A 1 229 ? -0.972 -0.833 11.455 1.00 98.81 229 THR A C 1
ATOM 1710 O O . THR A 1 229 ? 0.114 -0.312 11.710 1.00 98.81 229 THR A O 1
ATOM 1713 N N . CYS A 1 230 ? -2.078 -0.118 11.295 1.00 98.62 230 CYS A N 1
ATOM 1714 C CA . CYS A 1 230 ? -2.165 1.334 11.335 1.00 98.62 230 CYS A CA 1
ATOM 1715 C C . CYS A 1 230 ? -2.560 1.851 12.721 1.00 98.62 230 CYS A C 1
ATOM 1717 O O . CYS A 1 230 ? -3.273 1.197 13.484 1.00 98.62 230 CYS A O 1
ATOM 1719 N N . ILE A 1 231 ? -2.126 3.075 13.020 1.00 97.88 231 ILE A N 1
ATOM 1720 C CA . ILE A 1 231 ? -2.508 3.801 14.232 1.00 97.88 231 ILE A CA 1
ATOM 1721 C C . ILE A 1 231 ? -3.945 4.306 14.070 1.00 97.88 231 ILE A C 1
ATOM 1723 O O . ILE A 1 231 ? -4.233 5.057 13.134 1.00 97.88 231 ILE A O 1
ATOM 1727 N N . ARG A 1 232 ? -4.811 3.895 15.001 1.00 90.12 232 ARG A N 1
ATOM 1728 C CA . ARG A 1 232 ? -6.209 4.336 15.098 1.00 90.12 232 ARG A CA 1
ATOM 1729 C C . ARG A 1 232 ? -6.333 5.824 15.424 1.00 90.12 232 ARG A C 1
ATOM 1731 O O . ARG A 1 232 ? -5.457 6.364 16.142 1.00 90.12 232 ARG A O 1
#

Secondary structure (DSSP, 8-state):
-HHHHHHHHHHHHHHHHHHHHHHHHHHHHHHHHHHHTT--S---PPPPPPPPPPPPP-PPPPPPPPPPPPPPPPPPPPPPPP--------PPPPPPPPPPPPPPPPPPPPPP-------S---HHHHGGGEEEEESSSTTEEEEEEEETTEEEEEB-TT--HHHHHHHHHHTTSS-EEEEE-TTTT----SEEEE-S-B--S--SSGGGSB-SSTT--S--GGGB-EEEE--

Organism: Molossus molossus (NCBI:txid27622)

Nearest PDB structures (foldseek):
  7c00-assembly1_A  TM=1.002E+00  e=5.424E-23  Homo sapiens
  7bzz-assembly2_D  TM=1.001E+00  e=2.083E-21  Mus musculus
  6j02-assembly2_B  TM=9.803E-01  e=6.859E-16  Mus musculus
  1by2-assembly1_A  TM=9.868E-01  e=4.820E-15  Homo sapiens
  9fmu-assembly1_D  TM=9.805E-01  e=1.025E-14  Homo sapiens

Solvent-accessible surface area (backbone atoms only — not comparable to full-atom values): 14397 Å² total; per-residue (Å²): 119,72,69,63,56,54,54,52,52,52,50,52,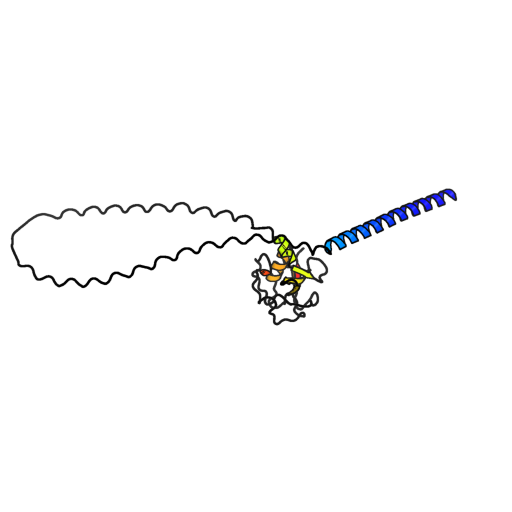53,52,52,51,51,51,52,52,51,51,54,52,53,50,54,49,52,58,46,53,57,56,48,62,73,70,61,78,80,78,78,79,70,78,80,72,80,79,74,78,79,73,78,79,78,77,78,76,78,78,76,79,78,77,80,78,77,83,76,75,79,80,76,87,78,78,85,80,85,92,83,84,90,89,82,90,88,83,82,87,79,79,83,77,82,80,77,82,77,77,82,76,76,78,80,72,81,79,75,79,79,73,75,80,70,77,69,85,65,91,48,67,72,61,59,37,70,36,48,50,58,40,72,40,99,49,93,52,21,14,22,40,33,39,56,55,95,95,38,68,17,30,28,39,28,51,69,62,41,62,35,44,23,25,13,49,19,40,39,71,72,32,86,20,40,72,40,60,37,50,63,14,74,40,48,61,71,71,90,45,50,40,41,17,53,42,52,40,91,43,78,48,73,39,65,90,71,34,50,52,44,58,81,57,49,68,94,74,58,46,62,29,22,17,27,34,33,35,36,129

Mean predicted aligned error: 20.71 Å